Protein AF-A0A7V1BTH8-F1 (afdb_monomer_lite)

Sequence (316 aa):
MNIGFGKTRIILYAVAGIAMGILIIVTHELLEAMGVAYHNFLISFFIPVLVVAMILLARRENALFSWGSSLDDARNRVNQLMLMVTAKKRWSLSLEEDTLPTCWRQLGCDKEDCPVFGMEHARCWLIAGTFCRGRVQGKFARKLEDCHLCDVYREATAEPVKEITENFYIMSHLLSEREEELENAYASSQARSEKLAGLVTLSEAAVSSIHLGELLQNLLESVASFAGADLGLVSLPDRAGEKLVVRTACGLEKDAAKALTTRMGEGVIGQAFATNRIVVAEDISSDARIADPYLQEQGVKTLICIPLRGLERPLG

Foldseek 3Di:
DDPPPPPVVVVVVVVVVVVVVVVLVVVVVVCVVVVDPCPVVSCVPVVVVVVVVVVVVVVVVVVVVVVVVLVVLLVVLLVVLVCVCVVVVALDDDQADQQAQQQCVVVVHDDPVAPSVPPGRGNSLLDAQGQPPNDTHHHNPRSVVVLVPGPRSCSCCVGPSSVSNVVSNSVSSVVNVVVVVVVVVVVVVVVVVVVVVVVVVVVVVVPVVVPPLVVVQVVQVVVCVVVVHQKTWDWFADPVSFKTATSYMDNDDGVVNRVDIGGAPQAQQNVCQNVVHKGKDQALVPDPSNDDCVCVVSVDGIDIHHFCDDPPGTGD

Radius of gyration: 48.79 Å; chains: 1; bounding box: 109×40×128 Å

Secondary structure (DSSP, 8-state):
----HHHHHHHHHHHHHHHHHHHHHHHHHHHHHTT---HHHHHHHHHHHHHHHHHHHHHHHHHHHHHHHHHHHHHHHHHHHHHHHHHHT-----SB-TTS--HHHHTT---TTSTTTT-SSB-GGGSTT-EETTEE--SHHHHHHHHTT-HHHHHHTSSHHHHHHHHHHHHHHHHHHHHHHHHHHHHHHHHHHHHHHHHHHHHHHHH-TT-HHHHHHHHHHHHHHHHT-S-EEEEEE-TTSSEEEEEEEESS-HHHHHH-EEETTSHHHHHHHHHTS-EEES-TTT-TT---HHHHHTT---EEE---B-SSSB--

pLDDT: mean 82.12, std 9.92, range [31.17, 95.62]

Structure (mmCIF, N/CA/C/O backbone):
data_AF-A0A7V1BTH8-F1
#
_entry.id   AF-A0A7V1BTH8-F1
#
loop_
_atom_site.group_PDB
_atom_site.id
_atom_site.type_symbol
_atom_site.label_atom_id
_atom_site.label_alt_id
_atom_site.label_comp_id
_atom_site.label_asym_id
_atom_site.label_entity_id
_atom_site.label_seq_id
_atom_site.pdbx_PDB_ins_code
_atom_site.Cartn_x
_atom_site.Cartn_y
_atom_site.Cartn_z
_atom_site.occupancy
_atom_site.B_iso_or_equiv
_atom_site.auth_seq_id
_atom_site.auth_comp_id
_atom_site.auth_asym_id
_atom_site.auth_atom_id
_atom_site.pdbx_PDB_model_num
ATOM 1 N N . MET A 1 1 ? 29.025 1.777 -7.466 1.00 36.12 1 MET A N 1
ATOM 2 C CA . MET A 1 1 ? 29.344 1.215 -8.799 1.00 36.12 1 MET A CA 1
ATOM 3 C C . MET A 1 1 ? 29.936 2.346 -9.632 1.00 36.12 1 MET A C 1
ATOM 5 O O . MET A 1 1 ? 29.266 3.352 -9.808 1.00 36.12 1 MET A O 1
ATOM 9 N N . ASN A 1 2 ? 31.227 2.278 -9.971 1.00 31.17 2 ASN A N 1
ATOM 10 C CA . ASN A 1 2 ? 32.009 3.428 -10.450 1.00 31.17 2 ASN A CA 1
ATOM 11 C C . ASN A 1 2 ? 31.599 3.871 -11.867 1.00 31.17 2 ASN A C 1
ATOM 13 O O . ASN A 1 2 ? 31.736 3.112 -12.823 1.00 31.17 2 ASN A O 1
ATOM 17 N N . ILE A 1 3 ? 31.174 5.130 -12.000 1.00 41.16 3 ILE A N 1
ATOM 18 C CA . ILE A 1 3 ? 30.788 5.817 -13.248 1.00 41.16 3 ILE A CA 1
ATOM 19 C C . ILE A 1 3 ? 32.065 6.254 -14.007 1.00 41.16 3 ILE A C 1
ATOM 21 O O . ILE A 1 3 ? 32.281 7.415 -14.333 1.00 41.16 3 ILE A O 1
ATOM 25 N N . GLY A 1 4 ? 32.991 5.312 -14.220 1.00 40.25 4 GLY A N 1
ATOM 26 C CA . GLY A 1 4 ? 34.361 5.562 -14.691 1.00 40.25 4 GLY A CA 1
ATOM 27 C C . GLY A 1 4 ? 34.663 5.063 -16.106 1.00 40.25 4 GLY A C 1
ATOM 28 O O . GLY A 1 4 ? 35.825 4.843 -16.433 1.00 40.25 4 GLY A O 1
ATOM 29 N N . PHE A 1 5 ? 33.653 4.841 -16.950 1.00 53.69 5 PHE A N 1
ATOM 30 C CA . PHE A 1 5 ? 33.836 4.154 -18.238 1.00 53.69 5 PHE A CA 1
ATOM 31 C C . PHE A 1 5 ? 34.492 5.000 -19.346 1.00 53.69 5 PHE A C 1
ATOM 33 O O . PHE A 1 5 ? 34.938 4.435 -20.341 1.00 53.69 5 PHE A O 1
ATOM 40 N N . GLY A 1 6 ? 34.599 6.326 -19.204 1.00 57.38 6 GLY A N 1
ATOM 41 C CA . GLY A 1 6 ? 35.173 7.194 -20.245 1.00 57.38 6 GLY A CA 1
ATOM 42 C C . GLY A 1 6 ? 36.690 7.039 -20.433 1.00 57.38 6 GLY A C 1
ATOM 43 O O . GLY A 1 6 ? 37.167 6.893 -21.556 1.00 57.38 6 GLY A O 1
ATOM 44 N N . LYS A 1 7 ? 37.465 7.010 -19.338 1.00 59.66 7 LYS A N 1
ATOM 45 C CA . LYS A 1 7 ? 38.942 7.021 -19.402 1.00 59.66 7 LYS A CA 1
ATOM 46 C C . LYS A 1 7 ? 39.526 5.732 -19.982 1.00 59.66 7 LYS A C 1
ATOM 48 O O . LYS A 1 7 ? 40.403 5.786 -20.838 1.00 59.66 7 LYS A O 1
ATOM 53 N N . THR A 1 8 ? 39.006 4.576 -19.578 1.00 66.38 8 THR A N 1
ATOM 54 C CA . THR A 1 8 ? 39.478 3.263 -20.052 1.00 66.38 8 THR A CA 1
ATOM 55 C C . THR A 1 8 ? 39.239 3.072 -21.555 1.00 66.38 8 THR A C 1
ATOM 57 O O . THR A 1 8 ? 40.001 2.384 -22.227 1.00 66.38 8 THR A O 1
ATOM 60 N N . ARG A 1 9 ? 38.203 3.719 -22.106 1.00 65.69 9 ARG A N 1
ATOM 61 C CA . ARG A 1 9 ? 37.829 3.630 -23.526 1.00 65.69 9 ARG A CA 1
ATOM 62 C C . ARG A 1 9 ? 38.690 4.508 -24.421 1.00 65.69 9 ARG A C 1
ATOM 64 O O . ARG A 1 9 ? 39.106 4.043 -25.475 1.00 65.69 9 ARG A O 1
ATOM 71 N N . ILE A 1 10 ? 39.011 5.723 -23.972 1.00 70.00 10 ILE A N 1
ATOM 72 C CA . ILE A 1 10 ? 39.972 6.598 -24.662 1.00 70.00 10 ILE A CA 1
ATOM 73 C C . ILE A 1 10 ? 41.313 5.869 -24.816 1.00 70.00 10 ILE A C 1
ATOM 75 O O . ILE A 1 10 ? 41.889 5.861 -25.899 1.00 70.00 10 ILE A O 1
ATOM 79 N N . ILE A 1 11 ? 41.760 5.181 -23.760 1.00 75.94 11 ILE A N 1
ATOM 80 C CA . ILE A 1 11 ? 42.990 4.381 -23.785 1.00 75.94 11 ILE A CA 1
ATOM 81 C C . ILE A 1 11 ? 42.867 3.210 -24.770 1.00 75.94 11 ILE A C 1
ATOM 83 O O . ILE A 1 11 ? 43.757 3.014 -25.591 1.00 75.94 11 ILE A O 1
ATOM 87 N N . LEU A 1 12 ? 41.762 2.457 -24.744 1.00 75.38 12 LEU A N 1
ATOM 88 C CA . LEU A 1 12 ? 41.561 1.318 -25.647 1.00 75.38 12 LEU A CA 1
ATOM 89 C C . LEU A 1 12 ? 41.549 1.733 -27.127 1.00 75.38 12 LEU A C 1
ATOM 91 O O . LEU A 1 12 ? 42.183 1.074 -27.948 1.00 75.38 12 LEU A O 1
ATOM 95 N N . TYR A 1 13 ? 40.856 2.822 -27.474 1.00 77.06 13 TYR A N 1
ATOM 96 C CA . TYR A 1 13 ? 40.823 3.322 -28.851 1.00 77.06 13 TYR A CA 1
ATOM 97 C C . TYR A 1 13 ? 42.168 3.890 -29.292 1.00 77.06 13 TYR A C 1
ATOM 99 O O . TYR A 1 13 ? 42.569 3.658 -30.430 1.00 77.06 13 TYR A O 1
ATOM 107 N N . ALA A 1 14 ? 42.889 4.573 -28.398 1.00 75.88 14 ALA A N 1
ATOM 108 C CA . ALA A 1 14 ? 44.245 5.026 -28.679 1.00 75.88 14 ALA A CA 1
ATOM 109 C C . ALA A 1 14 ? 45.172 3.836 -28.974 1.00 75.88 14 ALA A C 1
ATOM 111 O O . ALA A 1 14 ? 45.875 3.845 -29.980 1.00 75.88 14 ALA A O 1
ATOM 112 N N . VAL A 1 15 ? 45.115 2.772 -28.164 1.00 83.56 15 VAL A N 1
ATOM 113 C CA . VAL A 1 15 ? 45.910 1.550 -28.374 1.00 83.56 15 VAL A CA 1
ATOM 114 C C . VAL A 1 15 ? 45.531 0.844 -29.681 1.00 83.56 15 VAL A C 1
ATOM 116 O O . VAL A 1 15 ? 46.417 0.471 -30.445 1.00 83.56 15 VAL A O 1
ATOM 119 N N . ALA A 1 16 ? 44.236 0.696 -29.980 1.00 81.50 16 ALA A N 1
ATOM 120 C CA . ALA A 1 16 ? 43.771 0.074 -31.221 1.00 81.50 16 ALA A CA 1
ATOM 121 C C . ALA A 1 16 ? 44.161 0.889 -32.469 1.00 81.50 16 ALA A C 1
ATOM 123 O O . ALA A 1 16 ? 44.584 0.315 -33.471 1.00 81.50 16 ALA A O 1
ATOM 124 N N . GLY A 1 17 ? 44.066 2.221 -32.395 1.00 80.12 17 GLY A N 1
ATOM 125 C CA . GLY A 1 17 ? 44.498 3.125 -33.461 1.00 80.12 17 GLY A CA 1
ATOM 126 C C . GLY A 1 17 ? 46.006 3.055 -33.707 1.00 80.12 17 GLY A C 1
ATOM 127 O O . GLY A 1 17 ? 46.427 2.953 -34.857 1.00 80.12 17 GLY A O 1
ATOM 128 N N . ILE A 1 18 ? 46.813 3.023 -32.639 1.00 85.31 18 ILE A N 1
ATOM 129 C CA . ILE A 1 18 ? 48.270 2.844 -32.731 1.00 85.31 18 ILE A CA 1
ATOM 130 C C . ILE A 1 18 ? 48.608 1.488 -33.365 1.00 85.31 18 ILE A C 1
ATOM 132 O O . ILE A 1 18 ? 49.404 1.437 -34.298 1.00 85.31 18 ILE A O 1
ATOM 136 N N . ALA A 1 19 ? 47.978 0.397 -32.918 1.00 85.62 19 ALA A N 1
ATOM 137 C CA . ALA A 1 19 ? 48.213 -0.939 -33.467 1.00 85.62 19 ALA A CA 1
ATOM 138 C C . ALA A 1 19 ? 47.845 -1.037 -34.960 1.00 85.62 19 ALA A C 1
ATOM 140 O O . ALA A 1 19 ? 48.602 -1.609 -35.743 1.00 85.62 19 ALA A O 1
ATOM 141 N N . MET A 1 20 ? 46.721 -0.438 -35.369 1.00 83.12 20 MET A N 1
ATOM 142 C CA . MET A 1 20 ? 46.310 -0.373 -36.776 1.00 83.12 20 MET A CA 1
ATOM 143 C C . MET A 1 20 ? 47.282 0.469 -37.615 1.00 83.12 20 MET A C 1
ATOM 145 O O . MET A 1 20 ? 47.632 0.077 -38.724 1.00 83.12 20 MET A O 1
ATOM 149 N N . GLY A 1 21 ? 47.760 1.598 -37.082 1.00 81.88 21 GLY A N 1
ATOM 150 C CA . GLY A 1 21 ? 48.773 2.426 -37.739 1.00 81.88 21 GLY A CA 1
ATOM 151 C C . GLY A 1 21 ? 50.088 1.674 -37.959 1.00 81.88 21 GLY A C 1
ATOM 152 O O . GLY A 1 21 ? 50.622 1.692 -39.066 1.00 81.88 21 GLY A O 1
ATOM 153 N N . ILE A 1 22 ? 50.565 0.946 -36.943 1.00 88.25 22 ILE A N 1
ATOM 154 C CA . ILE A 1 22 ? 51.755 0.085 -37.053 1.00 88.25 22 ILE A CA 1
ATOM 155 C C . ILE A 1 22 ? 51.536 -0.997 -38.116 1.00 88.25 22 ILE A C 1
ATOM 157 O O . ILE A 1 22 ? 52.416 -1.216 -38.943 1.00 88.25 22 ILE A O 1
ATOM 161 N N . LEU A 1 23 ? 50.363 -1.640 -38.140 1.00 84.81 23 LEU A N 1
ATOM 162 C CA . LEU A 1 23 ? 50.036 -2.658 -39.140 1.00 84.81 23 LEU A CA 1
ATOM 163 C C . LEU A 1 23 ? 50.112 -2.096 -40.567 1.00 84.81 23 LEU A C 1
ATOM 165 O O . LEU A 1 23 ? 50.726 -2.719 -41.427 1.00 84.81 23 LEU A O 1
ATOM 169 N N . ILE A 1 24 ? 49.546 -0.908 -40.806 1.00 83.00 24 ILE A N 1
ATOM 170 C CA . ILE A 1 24 ? 49.596 -0.239 -42.115 1.00 83.00 24 ILE A CA 1
ATOM 171 C C . ILE A 1 24 ? 51.049 0.033 -42.527 1.00 83.00 24 ILE A C 1
ATOM 173 O O . ILE A 1 24 ? 51.436 -0.321 -43.640 1.00 83.00 24 ILE A O 1
ATOM 177 N N . ILE A 1 25 ? 51.865 0.594 -41.627 1.00 83.19 25 ILE A N 1
ATOM 178 C CA . ILE A 1 25 ? 53.278 0.910 -41.899 1.00 83.19 25 ILE A CA 1
ATOM 179 C C . ILE A 1 25 ? 54.076 -0.361 -42.218 1.00 83.19 25 ILE A C 1
ATOM 181 O O . ILE A 1 25 ? 54.761 -0.414 -43.236 1.00 83.19 25 ILE A O 1
ATOM 185 N N . VAL A 1 26 ? 53.935 -1.416 -41.410 1.00 86.06 26 VAL A N 1
ATOM 186 C CA . VAL A 1 26 ? 54.636 -2.689 -41.639 1.00 86.06 26 VAL A CA 1
ATOM 187 C C . VAL A 1 26 ? 54.210 -3.316 -42.967 1.00 86.06 26 VAL A C 1
ATOM 189 O O . VAL A 1 26 ? 55.058 -3.779 -43.723 1.00 86.06 26 VAL A O 1
ATOM 192 N N . THR A 1 27 ? 52.912 -3.306 -43.300 1.00 81.50 27 THR A N 1
ATOM 193 C CA . THR A 1 27 ? 52.448 -3.834 -44.596 1.00 81.50 27 THR A CA 1
ATOM 194 C C . THR A 1 27 ? 52.984 -3.036 -45.784 1.00 81.50 27 THR A C 1
ATOM 196 O O . THR A 1 27 ? 53.283 -3.633 -46.816 1.00 81.50 27 THR A O 1
ATOM 199 N N . HIS A 1 28 ? 53.147 -1.719 -45.636 1.00 81.06 28 HIS A N 1
ATOM 200 C CA . HIS A 1 28 ? 53.726 -0.849 -46.656 1.00 81.06 28 HIS A CA 1
ATOM 201 C C . HIS A 1 28 ? 55.192 -1.201 -46.929 1.00 81.06 28 HIS A C 1
ATOM 203 O O . HIS A 1 28 ? 55.533 -1.504 -48.070 1.00 81.06 28 HIS A O 1
ATOM 209 N N . GLU A 1 29 ? 56.039 -1.233 -45.894 1.00 80.94 29 GLU A N 1
ATOM 210 C CA . GLU A 1 29 ? 57.466 -1.573 -46.036 1.00 80.94 29 GLU A CA 1
ATOM 211 C C . GLU A 1 29 ? 57.672 -2.966 -46.654 1.00 80.94 29 GLU A C 1
ATOM 213 O O . GLU A 1 29 ? 58.536 -3.163 -47.508 1.00 80.94 29 GLU A O 1
ATOM 218 N N . LEU A 1 30 ? 56.843 -3.939 -46.266 1.00 82.69 30 LEU A N 1
ATOM 219 C CA . LEU A 1 30 ? 56.949 -5.323 -46.733 1.00 82.69 30 LEU A CA 1
ATOM 220 C C . LEU A 1 30 ? 56.540 -5.469 -48.211 1.00 82.69 30 LEU A C 1
ATOM 222 O O . LEU A 1 30 ? 57.176 -6.209 -48.960 1.00 82.69 30 LEU A O 1
ATOM 226 N N . LEU A 1 31 ? 55.506 -4.743 -48.652 1.00 78.62 31 LEU A N 1
ATOM 227 C CA . LEU A 1 31 ? 55.073 -4.713 -50.056 1.00 78.62 31 LEU A CA 1
ATOM 228 C C . LEU A 1 31 ? 56.058 -3.948 -50.953 1.00 78.62 31 LEU A C 1
ATOM 230 O O . LEU A 1 31 ? 56.264 -4.344 -52.103 1.00 78.62 31 LEU A O 1
ATOM 234 N N . GLU A 1 32 ? 56.694 -2.900 -50.425 1.00 79.31 32 GLU A N 1
ATOM 235 C CA . GLU A 1 32 ? 57.749 -2.150 -51.110 1.00 79.31 32 GLU A CA 1
ATOM 236 C C . GLU A 1 32 ? 59.006 -3.000 -51.321 1.00 79.31 32 GLU A C 1
ATOM 238 O O . GLU A 1 32 ? 59.524 -3.058 -52.436 1.00 79.31 32 GLU A O 1
ATOM 243 N N . ALA A 1 33 ? 59.422 -3.768 -50.308 1.00 81.56 33 ALA A N 1
ATOM 244 C CA . ALA A 1 33 ? 60.535 -4.714 -50.417 1.00 81.56 33 ALA A CA 1
ATOM 245 C C . ALA A 1 33 ? 60.307 -5.815 -51.476 1.00 81.56 33 ALA A C 1
ATOM 247 O O . ALA A 1 33 ? 61.268 -6.360 -52.017 1.00 81.56 33 ALA A O 1
ATOM 248 N N . MET A 1 34 ? 59.047 -6.134 -51.798 1.00 80.31 34 MET A N 1
ATOM 249 C CA . MET A 1 34 ? 58.675 -7.112 -52.830 1.00 80.31 34 MET A CA 1
ATOM 250 C C . MET A 1 34 ? 58.487 -6.503 -54.234 1.00 80.31 34 MET A C 1
ATOM 252 O O . MET A 1 34 ? 58.215 -7.245 -55.178 1.00 80.31 34 MET A O 1
ATOM 256 N N . GLY A 1 35 ? 58.621 -5.180 -54.403 1.00 74.94 35 GLY A N 1
ATOM 257 C CA . GLY A 1 35 ? 58.552 -4.506 -55.709 1.00 74.94 35 GLY A CA 1
ATOM 258 C C . GLY A 1 35 ? 57.158 -4.468 -56.356 1.00 74.94 35 GLY A C 1
ATOM 259 O O . GLY A 1 35 ? 57.043 -4.324 -57.574 1.00 74.94 35 GLY A O 1
ATOM 260 N N . VAL A 1 36 ? 56.089 -4.620 -55.569 1.00 73.88 36 VAL A N 1
ATOM 261 C CA . VAL A 1 36 ? 54.700 -4.649 -56.060 1.00 73.88 36 VAL A CA 1
ATOM 262 C C . VAL A 1 36 ? 54.149 -3.223 -56.176 1.00 73.88 36 VAL A C 1
ATOM 264 O O . VAL A 1 36 ? 54.372 -2.396 -55.302 1.00 73.88 36 VAL A O 1
ATOM 267 N N . ALA A 1 37 ? 53.365 -2.904 -57.208 1.00 72.44 37 ALA A N 1
ATOM 268 C CA . ALA A 1 37 ? 52.621 -1.640 -57.252 1.00 72.44 37 ALA A CA 1
ATOM 269 C C . ALA A 1 37 ? 51.412 -1.702 -56.292 1.00 72.44 37 ALA A C 1
ATOM 271 O O . ALA A 1 37 ? 50.336 -2.164 -56.667 1.00 72.44 37 ALA A O 1
ATOM 272 N N . TYR A 1 38 ? 51.592 -1.279 -55.036 1.00 70.88 38 TYR A N 1
ATOM 273 C CA . TYR A 1 38 ? 50.639 -1.557 -53.949 1.00 70.88 38 TYR A CA 1
ATOM 274 C C . TYR A 1 38 ? 49.794 -0.359 -53.480 1.00 70.88 38 TYR A C 1
ATOM 276 O O . TYR A 1 38 ? 48.788 -0.571 -52.801 1.00 70.88 38 TYR A O 1
ATOM 284 N N . HIS A 1 39 ? 50.155 0.889 -53.811 1.00 70.06 39 HIS A N 1
ATOM 285 C CA . HIS A 1 39 ? 49.502 2.081 -53.238 1.00 70.06 39 HIS A CA 1
ATOM 286 C C . HIS A 1 39 ? 47.979 2.106 -53.449 1.00 70.06 39 HIS A C 1
ATOM 288 O O . HIS A 1 39 ? 47.234 2.333 -52.496 1.00 70.06 39 HIS A O 1
ATOM 294 N N . ASN A 1 40 ? 47.498 1.790 -54.656 1.00 71.06 40 ASN A N 1
ATOM 295 C CA . ASN A 1 40 ? 46.057 1.745 -54.931 1.00 71.06 40 ASN A CA 1
ATOM 296 C C . ASN A 1 40 ? 45.351 0.605 -54.177 1.00 71.06 40 ASN A C 1
ATOM 298 O O . ASN A 1 40 ? 44.202 0.762 -53.768 1.00 71.06 40 ASN A O 1
ATOM 302 N N . PHE A 1 41 ? 46.036 -0.520 -53.951 1.00 74.31 41 PHE A N 1
ATOM 303 C CA . PHE A 1 41 ? 45.486 -1.671 -53.235 1.00 74.31 41 PHE A CA 1
ATOM 304 C C . PHE A 1 41 ? 45.384 -1.411 -51.725 1.00 74.31 41 PHE A C 1
ATOM 306 O O . PHE A 1 41 ? 44.332 -1.654 -51.137 1.00 74.31 41 PHE A O 1
ATOM 313 N N . LEU A 1 42 ? 46.426 -0.835 -51.106 1.00 73.25 42 LEU A N 1
ATOM 314 C CA . LEU A 1 42 ? 46.401 -0.439 -49.691 1.00 73.25 42 LEU A CA 1
ATOM 315 C C . LEU A 1 42 ? 45.290 0.581 -49.414 1.00 73.25 42 LEU A C 1
ATOM 317 O O . LEU A 1 42 ? 44.516 0.408 -48.475 1.00 73.25 42 LEU A O 1
ATOM 321 N N . ILE A 1 43 ? 45.165 1.612 -50.254 1.00 75.44 43 ILE A N 1
ATOM 322 C CA . ILE A 1 43 ? 44.123 2.640 -50.117 1.00 75.44 43 ILE A CA 1
ATOM 323 C C . ILE A 1 43 ? 42.729 2.016 -50.264 1.00 75.44 43 ILE A C 1
ATOM 325 O O . ILE A 1 43 ? 41.846 2.270 -49.442 1.00 75.44 43 ILE A O 1
ATOM 329 N N . SER A 1 44 ? 42.535 1.162 -51.272 1.00 77.94 44 SER A N 1
ATOM 330 C CA . SER A 1 44 ? 41.239 0.535 -51.543 1.00 77.94 44 SER A CA 1
ATOM 331 C C . SER A 1 44 ? 40.825 -0.485 -50.475 1.00 77.94 44 SER A C 1
ATOM 333 O O . SER A 1 44 ? 39.629 -0.668 -50.268 1.00 77.94 44 SER A O 1
ATOM 335 N N . PHE A 1 45 ? 41.772 -1.103 -49.760 1.00 81.94 45 PHE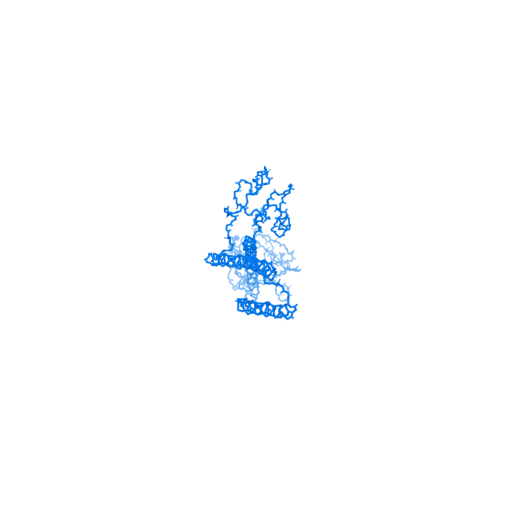 A N 1
ATOM 336 C CA . PHE A 1 45 ? 41.483 -2.057 -48.685 1.00 81.94 45 PHE A CA 1
ATOM 337 C C . PHE A 1 45 ? 41.324 -1.392 -47.308 1.00 81.94 45 PHE A C 1
ATOM 339 O O . PHE A 1 45 ? 40.344 -1.641 -46.607 1.00 81.94 45 PHE A O 1
ATOM 346 N N . PHE A 1 46 ? 42.255 -0.519 -46.908 1.00 81.31 46 PHE A N 1
ATOM 347 C CA . PHE A 1 46 ? 42.279 0.027 -45.547 1.00 81.31 46 PHE A CA 1
ATOM 348 C C . PHE A 1 46 ? 41.261 1.149 -45.317 1.00 81.31 46 PHE A C 1
ATOM 350 O O . PHE A 1 46 ? 40.725 1.244 -44.211 1.00 81.31 46 PHE A O 1
ATOM 357 N N . ILE A 1 47 ? 40.934 1.964 -46.331 1.00 81.88 47 ILE A N 1
ATOM 358 C CA . ILE A 1 47 ? 39.928 3.029 -46.170 1.00 81.88 47 ILE A CA 1
ATOM 359 C C . ILE A 1 47 ? 38.548 2.441 -45.828 1.00 81.88 47 ILE A C 1
ATOM 361 O O . ILE A 1 47 ? 37.984 2.852 -44.811 1.00 81.88 47 ILE A O 1
ATOM 365 N N . PRO A 1 48 ? 37.997 1.458 -46.570 1.00 85.38 48 PRO A N 1
ATOM 366 C CA . PRO A 1 48 ? 36.714 0.856 -46.210 1.00 85.38 48 PRO A CA 1
ATOM 367 C C . PRO A 1 48 ? 36.724 0.189 -44.833 1.00 85.38 48 PRO A C 1
ATOM 369 O O . PRO A 1 48 ? 35.756 0.329 -44.089 1.00 85.38 48 PRO A O 1
ATOM 372 N N . VAL A 1 49 ? 37.818 -0.484 -44.456 1.00 85.69 49 VAL A N 1
ATOM 373 C CA . VAL A 1 49 ? 37.949 -1.126 -43.136 1.00 85.69 49 VAL A CA 1
ATOM 374 C C . VAL A 1 49 ? 37.912 -0.090 -42.011 1.00 85.69 49 VAL A C 1
ATOM 376 O O . VAL A 1 49 ? 37.182 -0.276 -41.038 1.00 85.69 49 VAL A O 1
ATOM 379 N N . LEU A 1 50 ? 38.636 1.026 -42.152 1.00 84.44 50 LEU A N 1
ATOM 380 C CA . LEU A 1 50 ? 38.619 2.120 -41.178 1.00 84.44 50 LEU A CA 1
ATOM 381 C C . LEU A 1 50 ? 37.247 2.799 -41.103 1.00 84.44 50 LEU A C 1
ATOM 383 O O . LEU A 1 50 ? 36.766 3.076 -40.005 1.00 84.44 50 LEU A O 1
ATOM 387 N N . VAL A 1 51 ? 36.582 3.016 -42.241 1.00 84.56 51 VAL A N 1
ATOM 388 C CA . VAL A 1 51 ? 35.228 3.593 -42.283 1.00 84.56 51 VAL A CA 1
ATOM 389 C C . VAL A 1 51 ? 34.220 2.673 -41.588 1.00 84.56 51 VAL A C 1
ATOM 391 O O . VAL A 1 51 ? 33.460 3.133 -40.737 1.00 84.56 51 VAL A O 1
ATOM 394 N N . VAL A 1 52 ? 34.235 1.369 -41.880 1.00 87.19 52 VAL A N 1
ATOM 395 C CA . VAL A 1 52 ? 33.357 0.385 -41.224 1.00 87.19 52 VAL A CA 1
ATOM 396 C C . VAL A 1 52 ? 33.646 0.308 -39.723 1.00 87.19 52 VAL A C 1
ATOM 398 O O . VAL A 1 52 ? 32.708 0.320 -38.925 1.00 87.19 52 VAL A O 1
ATOM 401 N N . ALA A 1 53 ? 34.920 0.294 -39.319 1.00 84.62 53 ALA A N 1
ATOM 402 C CA . ALA A 1 53 ? 35.308 0.309 -37.911 1.00 84.62 53 ALA A CA 1
ATOM 403 C C . ALA A 1 53 ? 34.783 1.564 -37.191 1.00 84.62 53 ALA A C 1
ATOM 405 O O . ALA A 1 53 ? 34.174 1.445 -36.128 1.00 84.62 53 ALA A O 1
ATOM 406 N N . MET A 1 54 ? 34.927 2.749 -37.792 1.00 83.56 54 MET A N 1
ATOM 407 C CA . MET A 1 54 ? 34.402 4.005 -37.242 1.00 83.56 54 MET A CA 1
ATOM 408 C C . MET A 1 54 ? 32.874 4.003 -37.131 1.00 83.56 54 MET A C 1
ATOM 410 O O . MET A 1 54 ? 32.337 4.433 -36.113 1.00 83.56 54 MET A O 1
ATOM 414 N N . ILE A 1 55 ? 32.159 3.467 -38.127 1.00 82.69 55 ILE A N 1
ATOM 415 C CA . ILE A 1 55 ? 30.692 3.344 -38.083 1.00 82.69 55 ILE A CA 1
ATOM 416 C C . ILE A 1 55 ? 30.253 2.406 -36.949 1.00 82.69 55 ILE A C 1
ATOM 418 O O . ILE A 1 55 ? 29.299 2.714 -36.231 1.00 82.69 55 ILE A O 1
ATOM 422 N N . LEU A 1 56 ? 30.935 1.273 -36.758 1.00 84.19 56 LEU A N 1
ATOM 423 C CA . LEU A 1 56 ? 30.629 0.332 -35.675 1.00 84.19 56 LEU A CA 1
ATOM 424 C C . LEU A 1 56 ? 30.906 0.944 -34.296 1.00 84.19 56 LEU A C 1
ATOM 426 O O . LEU A 1 56 ? 30.100 0.770 -33.379 1.00 84.19 56 LEU A O 1
ATOM 430 N N . LEU A 1 57 ? 32.001 1.697 -34.157 1.00 82.19 57 LEU A N 1
ATOM 431 C CA . LEU A 1 57 ? 32.319 2.437 -32.935 1.00 82.19 57 LEU A CA 1
ATOM 432 C C . LEU A 1 57 ? 31.265 3.509 -32.632 1.00 82.19 57 LEU A C 1
ATOM 434 O O . LEU A 1 57 ? 30.740 3.535 -31.519 1.00 82.19 57 LEU A O 1
ATOM 438 N N . ALA A 1 58 ? 30.879 4.309 -33.628 1.00 77.19 58 ALA A N 1
ATOM 439 C CA . ALA A 1 58 ? 29.851 5.338 -33.483 1.00 77.19 58 ALA A CA 1
ATOM 440 C C . ALA A 1 58 ? 28.480 4.742 -33.117 1.00 77.19 58 ALA A C 1
ATOM 442 O O . ALA A 1 58 ? 27.802 5.237 -32.216 1.00 77.19 58 ALA A O 1
ATOM 443 N N . ARG A 1 59 ? 28.078 3.627 -33.749 1.00 77.56 59 ARG A N 1
ATOM 444 C CA . ARG A 1 59 ? 26.837 2.913 -33.394 1.00 77.56 59 ARG A CA 1
ATOM 445 C C . ARG A 1 59 ? 26.858 2.406 -31.955 1.00 77.56 59 ARG A C 1
ATOM 447 O O . ARG A 1 59 ? 25.868 2.554 -31.241 1.00 77.56 59 ARG A O 1
ATOM 454 N N . ARG A 1 60 ? 27.980 1.831 -31.519 1.00 78.38 60 ARG A N 1
ATOM 455 C CA . ARG A 1 60 ? 28.150 1.345 -30.145 1.00 78.38 60 ARG A CA 1
ATOM 456 C C . ARG A 1 60 ? 28.116 2.488 -29.129 1.00 78.38 60 ARG A C 1
ATOM 458 O O . ARG A 1 60 ? 27.550 2.325 -28.052 1.00 78.38 60 ARG A O 1
ATOM 465 N N . GLU A 1 61 ? 28.709 3.631 -29.456 1.00 77.31 61 GLU A N 1
ATOM 466 C CA . GLU A 1 61 ? 28.685 4.824 -28.606 1.00 77.31 61 GLU A CA 1
ATOM 467 C C . GLU A 1 61 ? 27.294 5.417 -28.462 1.00 77.31 61 GLU A C 1
ATOM 469 O O . GLU A 1 61 ? 26.871 5.652 -27.332 1.00 77.31 61 GLU A O 1
ATOM 474 N N . ASN A 1 62 ? 26.558 5.555 -29.562 1.00 74.12 62 ASN A N 1
ATOM 475 C CA . ASN A 1 62 ? 25.177 6.029 -29.526 1.00 74.12 62 ASN A CA 1
ATOM 476 C C . ASN A 1 62 ? 24.278 5.108 -28.692 1.00 74.12 62 ASN A C 1
ATOM 478 O O . ASN A 1 62 ? 23.511 5.596 -27.863 1.00 74.12 62 ASN A O 1
ATOM 482 N N . ALA A 1 63 ? 24.408 3.785 -28.847 1.00 74.25 63 ALA A N 1
ATOM 483 C CA . ALA A 1 63 ? 23.656 2.825 -28.039 1.00 74.25 63 ALA A CA 1
ATOM 484 C C . ALA A 1 63 ? 23.949 2.995 -26.536 1.00 74.25 63 ALA A C 1
ATOM 486 O O . ALA A 1 63 ? 23.029 3.079 -25.725 1.00 74.25 63 ALA A O 1
ATOM 487 N N . LEU A 1 64 ? 25.223 3.130 -26.158 1.00 71.25 64 LEU A N 1
ATOM 488 C CA . LEU A 1 64 ? 25.621 3.335 -24.761 1.00 71.25 64 LEU A CA 1
ATOM 489 C C . LEU A 1 64 ? 25.166 4.688 -24.202 1.00 71.25 64 LEU A C 1
ATOM 491 O O . LEU A 1 64 ? 24.760 4.753 -23.045 1.00 71.25 64 LEU A O 1
ATOM 495 N N . PHE A 1 65 ? 25.220 5.753 -25.003 1.00 75.94 65 PHE A N 1
ATOM 496 C CA . PHE A 1 65 ? 24.747 7.076 -24.599 1.00 75.94 65 PHE A CA 1
ATOM 497 C C . PHE A 1 65 ? 23.237 7.070 -24.346 1.00 75.94 65 PHE A C 1
ATOM 499 O O . PHE A 1 65 ? 22.802 7.519 -23.290 1.00 75.94 65 PHE A O 1
ATOM 506 N N . SER A 1 66 ? 22.460 6.472 -25.258 1.00 72.44 66 SER A N 1
ATOM 507 C CA . SER A 1 66 ? 21.003 6.341 -25.105 1.00 72.44 66 SER A CA 1
ATOM 508 C C . SER A 1 66 ? 20.601 5.531 -23.867 1.00 72.44 66 SER A C 1
ATOM 510 O O . SER A 1 66 ? 19.622 5.844 -23.193 1.00 72.44 66 SER A O 1
ATOM 512 N N . TRP A 1 67 ? 21.390 4.511 -23.518 1.00 72.31 67 TRP A N 1
ATOM 513 C CA . TRP A 1 67 ? 21.156 3.718 -22.315 1.00 72.31 67 TRP A CA 1
ATOM 514 C C . TRP A 1 67 ? 21.519 4.494 -21.041 1.00 72.31 67 TRP A C 1
ATOM 516 O O . TRP A 1 67 ? 20.798 4.436 -20.047 1.00 72.31 67 TRP A O 1
ATOM 526 N N . GLY A 1 68 ? 22.606 5.273 -21.086 1.00 74.88 68 GLY A N 1
ATOM 527 C CA . GLY A 1 68 ? 23.013 6.159 -19.996 1.00 74.88 68 GLY A CA 1
ATOM 528 C C . GLY A 1 68 ? 21.978 7.241 -19.689 1.00 74.88 68 GLY A C 1
ATOM 529 O O . GLY A 1 68 ? 21.640 7.430 -18.522 1.00 74.88 68 GLY A O 1
ATOM 530 N N . SER A 1 69 ? 21.424 7.898 -20.714 1.00 78.62 69 SER A N 1
ATOM 531 C CA . SER A 1 69 ? 20.373 8.905 -20.521 1.00 78.62 69 SER A CA 1
ATOM 532 C C . SER A 1 69 ? 19.102 8.297 -19.927 1.00 78.62 69 SER A C 1
ATOM 534 O O . SER A 1 69 ? 18.561 8.840 -18.971 1.00 78.62 69 SER A O 1
ATOM 536 N N . SER A 1 70 ? 18.684 7.116 -20.400 1.00 78.12 70 SER A N 1
ATOM 537 C CA . SER A 1 70 ? 17.505 6.423 -19.863 1.00 78.12 70 SER A CA 1
ATOM 538 C C . SER A 1 70 ? 17.640 6.080 -18.371 1.00 78.12 70 SER A C 1
ATOM 540 O O . SER A 1 70 ? 16.671 6.197 -17.621 1.00 78.12 70 SER A O 1
ATOM 542 N N . LEU A 1 71 ? 18.839 5.700 -17.913 1.00 79.50 71 LEU A N 1
ATOM 543 C CA . LEU A 1 71 ? 19.105 5.456 -16.491 1.00 79.50 71 LEU A CA 1
ATOM 544 C C . LEU A 1 71 ? 19.038 6.736 -15.651 1.00 79.50 71 LEU A C 1
ATOM 546 O O . LEU A 1 71 ? 18.531 6.701 -14.527 1.00 79.50 71 LEU A O 1
ATOM 550 N N . ASP A 1 72 ? 19.539 7.855 -16.174 1.00 82.38 72 ASP A N 1
ATOM 551 C CA . ASP A 1 72 ? 19.441 9.143 -15.489 1.00 82.38 72 ASP A CA 1
ATOM 552 C C . ASP A 1 72 ? 17.992 9.630 -15.402 1.00 82.38 72 ASP A C 1
ATOM 554 O O . ASP A 1 72 ? 17.568 10.091 -14.340 1.00 82.38 72 ASP A O 1
ATOM 558 N N . ASP A 1 73 ? 17.208 9.442 -16.461 1.00 84.88 73 ASP A N 1
ATOM 559 C CA . ASP A 1 73 ? 15.781 9.763 -16.473 1.00 84.88 73 ASP A CA 1
ATOM 560 C C . ASP A 1 73 ? 15.008 8.906 -15.462 1.00 84.88 73 ASP A C 1
ATOM 562 O O . ASP A 1 73 ? 14.237 9.438 -14.659 1.00 84.88 73 ASP A O 1
ATOM 566 N N . ALA A 1 74 ? 15.276 7.595 -15.416 1.00 82.69 74 ALA A N 1
ATOM 567 C CA . ALA A 1 74 ? 14.689 6.695 -14.424 1.00 82.69 74 ALA A CA 1
ATOM 568 C C . ALA A 1 74 ? 15.043 7.122 -12.992 1.00 82.69 74 ALA A C 1
ATOM 570 O O . ALA A 1 74 ? 14.167 7.221 -12.130 1.00 82.69 74 ALA A O 1
ATOM 571 N N . ARG A 1 75 ? 16.321 7.428 -12.736 1.00 86.69 75 ARG A N 1
ATOM 572 C CA . ARG A 1 75 ? 16.792 7.904 -11.430 1.00 86.69 75 ARG A CA 1
ATOM 573 C C . ARG A 1 75 ? 16.090 9.196 -11.021 1.00 86.69 75 ARG A C 1
ATOM 575 O O . ARG A 1 75 ? 15.631 9.311 -9.884 1.00 86.69 75 ARG A O 1
ATOM 582 N N . ASN A 1 76 ? 16.001 10.161 -11.931 1.00 88.69 76 ASN A N 1
ATOM 583 C CA . ASN A 1 76 ? 15.340 11.437 -11.676 1.00 88.69 76 ASN A CA 1
ATOM 584 C C . ASN A 1 76 ? 13.851 11.239 -11.386 1.00 88.69 76 ASN A C 1
ATOM 586 O O . ASN A 1 76 ? 13.333 11.828 -10.436 1.00 88.69 76 ASN A O 1
ATOM 590 N N . ARG A 1 77 ? 13.182 10.360 -12.139 1.00 87.62 77 ARG A N 1
ATOM 591 C CA . ARG A 1 77 ? 11.770 10.037 -11.933 1.00 87.62 77 ARG A CA 1
ATOM 592 C C . ARG A 1 77 ? 11.517 9.410 -10.563 1.00 87.62 77 ARG A C 1
ATOM 594 O O . ARG A 1 77 ? 10.644 9.882 -9.839 1.00 87.62 77 ARG A O 1
ATOM 601 N N . VAL A 1 78 ? 12.313 8.419 -10.161 1.00 87.62 78 VAL A N 1
ATOM 602 C CA . VAL A 1 78 ? 12.207 7.802 -8.826 1.00 87.62 78 VAL A CA 1
ATOM 603 C C . VAL A 1 78 ? 12.462 8.822 -7.720 1.00 87.62 78 VAL A C 1
ATOM 605 O O . VAL A 1 78 ? 11.704 8.874 -6.755 1.00 87.62 78 VAL A O 1
ATOM 608 N N . ASN A 1 79 ? 13.482 9.672 -7.864 1.00 89.56 79 ASN A N 1
ATOM 609 C CA . ASN A 1 79 ? 13.761 10.725 -6.887 1.00 89.56 79 ASN A CA 1
ATOM 610 C C . ASN A 1 79 ? 12.580 11.693 -6.735 1.00 89.56 79 ASN A C 1
ATOM 612 O O . ASN A 1 79 ? 12.234 12.061 -5.615 1.00 89.56 79 ASN A O 1
ATOM 616 N N . GLN A 1 80 ? 11.928 12.079 -7.835 1.00 88.56 80 GLN A N 1
ATOM 617 C CA . GLN A 1 80 ? 10.728 12.917 -7.780 1.00 88.56 80 GLN A CA 1
ATOM 618 C C . GLN A 1 80 ? 9.583 12.226 -7.036 1.00 88.56 80 GLN A C 1
ATOM 620 O O . GLN A 1 80 ? 8.983 12.835 -6.152 1.00 88.56 80 GLN A O 1
ATOM 625 N N . LEU A 1 81 ? 9.301 10.959 -7.349 1.00 88.44 81 LEU A N 1
ATOM 626 C CA . LEU A 1 81 ? 8.242 10.198 -6.681 1.00 88.44 81 LEU A CA 1
ATOM 627 C C . LEU A 1 81 ? 8.531 10.023 -5.180 1.00 88.44 81 LEU A C 1
ATOM 629 O O . LEU A 1 81 ? 7.646 10.239 -4.351 1.00 88.44 81 LEU A O 1
ATOM 633 N N . MET A 1 82 ? 9.784 9.739 -4.814 1.00 87.00 82 MET A N 1
ATOM 634 C CA . MET A 1 82 ? 10.238 9.688 -3.419 1.00 87.00 82 MET A CA 1
ATOM 635 C C . MET A 1 82 ? 10.006 11.013 -2.690 1.00 87.00 82 MET A C 1
ATOM 637 O O . MET A 1 82 ? 9.491 11.027 -1.569 1.00 87.00 82 MET A O 1
ATOM 641 N N . LEU A 1 83 ? 10.346 12.139 -3.320 1.00 87.00 83 LEU A N 1
ATOM 642 C CA . LEU A 1 83 ? 10.106 13.463 -2.748 1.00 87.00 83 LEU A CA 1
ATOM 643 C C . LEU A 1 83 ? 8.607 13.749 -2.592 1.00 87.00 83 LEU A C 1
ATOM 645 O O . LEU A 1 83 ? 8.200 14.317 -1.584 1.00 87.00 83 LEU A O 1
ATOM 649 N N . MET A 1 84 ? 7.769 13.318 -3.539 1.00 85.38 84 MET A N 1
ATOM 650 C CA . MET A 1 84 ? 6.316 13.500 -3.451 1.00 85.38 84 MET A CA 1
ATOM 651 C C . MET A 1 84 ? 5.707 12.748 -2.264 1.00 85.38 84 MET A C 1
ATOM 653 O O . MET A 1 84 ? 4.930 13.334 -1.506 1.00 85.38 84 MET A O 1
ATOM 657 N N . VAL A 1 85 ? 6.068 11.475 -2.085 1.00 85.25 85 VAL A N 1
ATOM 658 C CA . VAL A 1 85 ? 5.562 10.638 -0.986 1.00 85.25 85 VAL A CA 1
ATOM 659 C C . VAL A 1 85 ? 6.040 11.157 0.372 1.00 85.25 85 VAL A C 1
ATOM 661 O O . VAL A 1 85 ? 5.246 11.291 1.305 1.00 85.25 85 VAL A O 1
ATOM 664 N N . THR A 1 86 ? 7.324 11.513 0.476 1.00 82.62 86 THR A N 1
ATOM 665 C CA . THR A 1 86 ? 7.908 12.012 1.732 1.00 82.62 86 THR A CA 1
ATOM 666 C C . THR A 1 86 ? 7.371 13.389 2.120 1.00 82.62 86 THR A C 1
ATOM 668 O O . THR A 1 86 ? 7.035 13.599 3.284 1.00 82.62 86 THR A O 1
ATOM 671 N N . ALA A 1 87 ? 7.209 14.312 1.165 1.00 83.25 87 ALA A N 1
ATOM 672 C CA . ALA A 1 87 ? 6.678 15.649 1.434 1.00 83.25 87 ALA A CA 1
ATOM 673 C C . ALA A 1 87 ? 5.212 15.624 1.888 1.00 83.25 87 ALA A C 1
ATOM 675 O O . ALA A 1 87 ? 4.833 16.366 2.793 1.00 83.25 87 ALA A O 1
ATOM 676 N N . LYS A 1 88 ? 4.382 14.761 1.286 1.00 75.88 88 LYS A N 1
ATOM 677 C CA . LYS A 1 88 ? 2.965 14.621 1.660 1.00 75.88 88 LYS A CA 1
ATOM 678 C C . LYS A 1 88 ? 2.741 13.740 2.891 1.00 75.88 88 LYS A C 1
ATOM 680 O O . LYS A 1 88 ? 1.607 13.676 3.356 1.00 75.88 88 LYS A O 1
ATOM 685 N N . LYS A 1 89 ? 3.786 13.065 3.396 1.00 73.19 89 LYS A N 1
ATOM 686 C CA . LYS A 1 89 ? 3.705 12.026 4.441 1.00 73.19 89 LYS A CA 1
ATOM 687 C C . LYS A 1 89 ? 2.595 11.003 4.168 1.00 73.19 89 LYS A C 1
ATOM 689 O O . LYS A 1 89 ? 1.889 10.592 5.080 1.00 73.19 89 LYS A O 1
ATOM 694 N N . ARG A 1 90 ? 2.385 10.653 2.898 1.00 73.44 90 ARG A N 1
ATOM 695 C CA . ARG A 1 90 ? 1.299 9.762 2.485 1.00 73.44 90 ARG A CA 1
ATOM 696 C C . ARG A 1 90 ? 1.737 8.945 1.282 1.00 73.44 90 ARG A C 1
ATOM 698 O O . ARG A 1 90 ? 2.142 9.517 0.270 1.00 73.44 90 ARG A O 1
ATOM 705 N N . TRP A 1 91 ? 1.599 7.625 1.379 1.00 78.62 91 TRP A N 1
ATOM 706 C CA . TRP A 1 91 ? 1.940 6.674 0.312 1.00 78.62 91 TRP A CA 1
ATOM 707 C C . TRP A 1 91 ? 0.897 6.611 -0.814 1.00 78.62 91 TRP A C 1
ATOM 709 O O . TRP A 1 91 ? 1.101 5.929 -1.818 1.00 78.62 91 TRP A O 1
ATOM 719 N N . SER A 1 92 ? -0.217 7.341 -0.694 1.00 70.12 92 SER A N 1
ATOM 720 C CA . SER A 1 92 ? -1.248 7.396 -1.730 1.00 70.12 92 SER A CA 1
ATOM 721 C C . SER A 1 92 ? -0.799 8.289 -2.899 1.00 70.12 92 SER A C 1
ATOM 723 O O . SER A 1 92 ? -0.855 9.526 -2.824 1.00 70.12 92 SER A O 1
ATOM 725 N N . LEU A 1 93 ? -0.374 7.670 -3.992 1.00 82.06 93 LEU A N 1
ATOM 726 C CA . LEU A 1 93 ? -0.129 8.354 -5.258 1.00 82.06 93 LEU A CA 1
ATOM 727 C C . LEU A 1 93 ? -1.357 8.275 -6.173 1.00 82.06 93 LEU A C 1
ATOM 729 O O . LEU A 1 93 ? -2.283 7.508 -5.918 1.00 82.06 93 LEU A O 1
ATOM 733 N N . SER A 1 94 ? -1.367 9.097 -7.226 1.00 84.62 94 SER A N 1
ATOM 734 C CA . SER A 1 94 ? -2.446 9.089 -8.219 1.00 84.62 94 SER A CA 1
ATOM 735 C C . SER A 1 94 ? -2.554 7.722 -8.894 1.00 84.62 94 SER A C 1
ATOM 737 O O . SER A 1 94 ? -1.554 7.149 -9.329 1.00 84.62 94 SER A O 1
ATOM 739 N N . LEU A 1 95 ? -3.777 7.217 -9.025 1.00 86.38 95 LEU A N 1
ATOM 740 C CA . LEU A 1 95 ? -4.051 5.989 -9.771 1.00 86.38 95 LEU A CA 1
ATOM 741 C C . LEU A 1 95 ? -4.187 6.239 -11.277 1.00 86.38 95 LEU A C 1
ATOM 743 O O . LEU A 1 95 ? -4.237 5.278 -12.034 1.00 86.38 95 LEU A O 1
ATOM 747 N N . GLU A 1 96 ? -4.198 7.499 -11.708 1.00 89.75 96 GLU A N 1
ATOM 748 C CA . GLU A 1 96 ? -4.348 7.917 -13.103 1.00 89.75 96 GLU A CA 1
ATOM 749 C C . GLU A 1 96 ? -3.135 8.742 -13.546 1.00 89.75 96 GLU A C 1
ATOM 751 O O . GLU A 1 96 ? -2.604 9.543 -12.764 1.00 89.75 96 GLU A O 1
ATOM 756 N N . GLU A 1 97 ? -2.674 8.525 -14.778 1.00 89.56 97 GLU A N 1
ATOM 757 C CA . GLU A 1 97 ? -1.596 9.304 -15.398 1.00 89.56 97 GLU A CA 1
ATOM 758 C C . GLU A 1 97 ? -1.700 9.267 -16.926 1.00 89.56 97 GLU A C 1
ATOM 760 O O . GLU A 1 97 ? -1.625 8.189 -17.501 1.00 89.56 97 GLU A O 1
ATOM 765 N N . ASP A 1 98 ? -1.790 10.427 -17.584 1.00 89.12 98 ASP A N 1
ATOM 766 C CA . ASP A 1 98 ? -2.057 10.596 -19.031 1.00 89.12 98 ASP A CA 1
ATOM 767 C C . ASP A 1 98 ? -1.187 9.746 -19.976 1.00 89.12 98 ASP A C 1
ATOM 769 O O . ASP A 1 98 ? -1.561 9.462 -21.112 1.00 89.12 98 ASP A O 1
ATOM 773 N N . THR A 1 99 ? -0.003 9.332 -19.526 1.00 88.75 99 THR A N 1
ATOM 774 C CA . THR A 1 99 ? 0.911 8.485 -20.305 1.00 88.75 99 THR A CA 1
ATOM 775 C C . THR A 1 99 ? 0.506 7.009 -20.330 1.00 88.75 99 THR A C 1
ATOM 777 O O . THR A 1 99 ? 1.079 6.235 -21.099 1.00 88.75 99 THR A O 1
ATOM 780 N N . LEU A 1 100 ? -0.460 6.603 -19.504 1.00 94.06 100 LEU A N 1
ATOM 781 C CA . LEU A 1 100 ? -0.885 5.218 -19.364 1.00 94.06 100 LEU A CA 1
ATOM 782 C C . LEU A 1 100 ? -1.912 4.815 -20.425 1.00 94.06 100 LEU A C 1
ATOM 784 O O . LEU A 1 100 ? -2.817 5.585 -20.748 1.00 94.06 100 LEU A O 1
ATOM 788 N N . PRO A 1 101 ? -1.857 3.575 -20.927 1.00 94.69 101 PRO A N 1
ATOM 789 C CA . PRO A 1 101 ? -2.907 3.049 -21.783 1.00 94.69 101 PRO A CA 1
ATOM 790 C C . PRO A 1 101 ? -4.246 2.929 -21.038 1.00 94.69 101 PRO A C 1
ATOM 792 O O . PRO A 1 101 ? -4.315 2.529 -19.875 1.00 94.69 101 PRO A O 1
ATOM 795 N N . THR A 1 102 ? -5.345 3.228 -21.734 1.00 95.62 102 THR A N 1
ATOM 796 C CA . THR A 1 102 ? -6.700 3.089 -21.179 1.00 95.62 102 THR A CA 1
ATOM 797 C C . THR A 1 102 ? -7.216 1.666 -21.381 1.00 95.62 102 THR A C 1
ATOM 799 O O . THR A 1 102 ? -7.506 1.253 -22.507 1.00 95.62 102 THR A O 1
ATOM 802 N N . CYS A 1 103 ? -7.366 0.918 -20.282 1.00 93.88 103 CYS A N 1
ATOM 803 C CA . CYS A 1 103 ? -7.574 -0.530 -20.337 1.00 93.88 103 CYS A CA 1
ATOM 804 C C . CYS A 1 103 ? -8.830 -0.972 -21.106 1.00 93.88 103 CYS A C 1
ATOM 806 O O . CYS A 1 103 ? -8.743 -1.845 -21.966 1.00 93.88 103 CYS A O 1
ATOM 808 N N . TRP A 1 104 ? -9.992 -0.374 -20.832 1.00 93.31 104 TRP A N 1
ATOM 809 C CA . TRP A 1 104 ? -11.258 -0.794 -21.436 1.00 93.31 104 TRP A CA 1
ATOM 810 C C . TRP A 1 104 ? -11.329 -0.431 -22.924 1.00 93.31 104 TRP A C 1
ATOM 812 O O . TRP A 1 104 ? -11.861 -1.208 -23.711 1.00 93.31 104 TRP A O 1
ATOM 822 N N . ARG A 1 105 ? -10.719 0.691 -23.328 1.00 94.44 105 ARG A N 1
ATOM 823 C CA . ARG A 1 105 ? -10.616 1.118 -24.731 1.00 94.44 105 ARG A CA 1
ATOM 824 C C . ARG A 1 105 ? -9.700 0.193 -25.527 1.00 94.44 105 ARG A C 1
ATOM 826 O O . ARG A 1 105 ? -10.058 -0.226 -26.621 1.00 94.44 105 ARG A O 1
ATOM 833 N N . GLN A 1 106 ? -8.540 -0.145 -24.970 1.00 93.56 106 GLN A N 1
ATOM 834 C CA . GLN A 1 106 ? -7.556 -0.988 -25.647 1.00 93.56 106 GLN A CA 1
ATOM 835 C C . GLN A 1 106 ? -7.998 -2.449 -25.745 1.00 93.56 106 GLN A C 1
ATOM 837 O O . GLN A 1 106 ? -7.775 -3.094 -26.764 1.00 93.56 106 GLN A O 1
ATOM 842 N N . LEU A 1 107 ? -8.638 -2.970 -24.697 1.00 90.81 107 LEU A N 1
ATOM 843 C CA . LEU A 1 107 ? -9.122 -4.350 -24.670 1.00 90.81 107 LEU A CA 1
ATOM 844 C C . LEU A 1 107 ? -10.505 -4.518 -25.318 1.00 90.81 107 LEU A C 1
ATOM 846 O O . LEU A 1 107 ? -10.994 -5.643 -25.375 1.00 90.81 107 LEU A O 1
ATOM 850 N N . GLY A 1 108 ? -11.150 -3.432 -25.761 1.00 90.88 108 GLY A N 1
ATOM 851 C CA . GLY A 1 108 ? -12.522 -3.470 -26.275 1.00 90.88 108 GLY A CA 1
ATOM 852 C C . GLY A 1 108 ? -13.515 -4.029 -25.250 1.00 90.88 108 GLY A C 1
ATOM 853 O O . GLY A 1 108 ? -14.360 -4.852 -25.589 1.00 90.88 108 GLY A O 1
ATOM 854 N N . CYS A 1 109 ? -13.357 -3.649 -23.981 1.00 91.06 109 CYS A N 1
ATOM 855 C CA . CYS A 1 109 ? -14.164 -4.144 -22.868 1.00 91.06 109 CYS A CA 1
ATOM 856 C C . CYS A 1 109 ? -15.478 -3.360 -22.753 1.00 91.06 109 CYS A C 1
ATOM 858 O O . CYS A 1 109 ? -15.486 -2.154 -22.982 1.00 91.06 109 CYS A O 1
ATOM 860 N N . ASP A 1 110 ? -16.550 -4.034 -22.334 1.00 91.75 110 ASP A N 1
ATOM 861 C CA . ASP A 1 110 ? -17.914 -3.511 -22.155 1.00 91.75 110 ASP A CA 1
ATOM 862 C C . ASP A 1 110 ? -18.454 -3.714 -20.722 1.00 91.75 110 ASP A C 1
ATOM 864 O O . ASP A 1 110 ? -19.650 -3.610 -20.461 1.00 91.75 110 ASP A O 1
ATOM 868 N N . LYS A 1 111 ? -17.579 -4.065 -19.773 1.00 90.50 111 LYS A N 1
ATOM 869 C CA . LYS A 1 111 ? -17.975 -4.447 -18.412 1.00 90.50 111 LYS A CA 1
ATOM 870 C C . LYS A 1 111 ? -18.183 -3.238 -17.507 1.00 90.50 111 LYS A C 1
ATOM 872 O O . LYS A 1 111 ? -17.260 -2.856 -16.796 1.00 90.50 111 LYS A O 1
ATOM 877 N N . GLU A 1 112 ? -19.408 -2.723 -17.477 1.00 91.12 112 GLU A N 1
ATOM 878 C CA . GLU A 1 112 ? -19.831 -1.609 -16.609 1.00 91.12 112 GLU A CA 1
ATOM 879 C C . GLU A 1 112 ? -19.631 -1.880 -15.109 1.00 91.12 112 GLU A C 1
ATOM 881 O O . GLU A 1 112 ? -19.269 -0.972 -14.367 1.00 91.12 112 GLU A O 1
ATOM 886 N N . ASP A 1 113 ? -19.755 -3.138 -14.671 1.00 90.75 113 ASP A N 1
ATOM 887 C CA . ASP A 1 113 ? -19.520 -3.536 -13.271 1.00 90.75 113 ASP A CA 1
ATOM 888 C C . ASP A 1 113 ? -18.038 -3.472 -12.852 1.00 90.75 113 ASP A C 1
ATOM 890 O O . ASP A 1 113 ? -17.693 -3.686 -11.687 1.00 90.75 113 ASP A O 1
ATOM 894 N N . CYS A 1 114 ? -17.120 -3.242 -13.793 1.00 92.50 114 CYS A N 1
ATOM 895 C CA . CYS A 1 114 ? -15.703 -3.142 -13.486 1.00 92.50 114 CYS A CA 1
ATOM 896 C C . CYS A 1 114 ? -15.387 -1.751 -12.905 1.00 92.50 114 CYS A C 1
ATOM 898 O O . CYS A 1 114 ? -15.638 -0.754 -13.578 1.00 92.50 114 CYS A O 1
ATOM 900 N N . PRO A 1 115 ? -14.721 -1.642 -11.739 1.00 93.12 115 PRO A N 1
ATOM 901 C CA . PRO A 1 115 ? -14.412 -0.357 -11.099 1.00 93.12 115 PRO A CA 1
ATOM 902 C C . PRO A 1 115 ? -13.546 0.599 -11.933 1.00 93.12 115 PRO A C 1
ATOM 904 O O . PRO A 1 115 ? -13.441 1.766 -11.583 1.00 93.12 115 PRO A O 1
ATOM 907 N N . VAL A 1 116 ? -12.905 0.119 -13.005 1.00 93.94 116 VAL A N 1
ATOM 908 C CA . VAL A 1 116 ? -12.082 0.939 -13.916 1.00 93.94 116 VAL A CA 1
ATOM 909 C C . VAL A 1 116 ? -12.714 1.133 -15.292 1.00 93.94 116 VAL A C 1
ATOM 911 O O . VAL A 1 116 ? -12.086 1.691 -16.193 1.00 93.94 116 VAL A O 1
ATOM 914 N N . PHE A 1 117 ? -13.932 0.638 -15.497 1.00 94.12 117 PHE A N 1
ATOM 915 C CA . PHE A 1 117 ? -14.656 0.879 -16.734 1.00 94.12 117 PHE A CA 1
ATOM 916 C C . PHE A 1 117 ? -15.059 2.352 -16.826 1.00 94.12 117 PHE A C 1
ATOM 918 O O . PHE A 1 117 ? -15.510 2.944 -15.851 1.00 94.12 117 PHE A O 1
ATOM 925 N N . GLY A 1 118 ? -14.832 2.964 -17.989 1.00 92.12 118 GLY A N 1
ATOM 926 C CA . GLY A 1 118 ? -15.051 4.398 -18.194 1.00 92.12 118 GLY A CA 1
ATOM 927 C C . GLY A 1 118 ? -13.961 5.310 -17.617 1.00 92.12 118 GLY A C 1
ATOM 928 O O . GLY A 1 118 ? -13.938 6.487 -17.962 1.00 92.12 118 GLY A O 1
ATOM 929 N N . MET A 1 119 ? -13.018 4.795 -16.817 1.00 93.75 119 MET A N 1
ATOM 930 C CA . MET A 1 119 ? -11.859 5.571 -16.360 1.00 93.75 119 MET A CA 1
ATOM 931 C C . MET A 1 119 ? -10.791 5.629 -17.455 1.00 93.75 119 MET A C 1
ATOM 933 O O . MET A 1 119 ? -10.444 4.602 -18.048 1.00 93.75 119 MET A O 1
ATOM 937 N N . GLU A 1 120 ? -10.257 6.816 -17.727 1.00 94.25 120 GLU A N 1
ATOM 938 C CA . GLU A 1 120 ? -9.127 6.987 -18.640 1.00 94.25 120 GLU A CA 1
ATOM 939 C C . GLU A 1 120 ? -7.810 6.879 -17.875 1.00 94.25 120 GLU A C 1
ATOM 941 O O . GLU A 1 120 ? -7.729 7.245 -16.707 1.00 94.25 120 GLU A O 1
ATOM 946 N N . HIS A 1 121 ? -6.777 6.342 -18.528 1.00 95.12 121 HIS A N 1
ATOM 947 C CA . HIS A 1 121 ? -5.403 6.379 -18.012 1.00 95.12 121 HIS A CA 1
ATOM 948 C C . HIS A 1 121 ? -5.196 5.774 -16.605 1.00 95.12 121 HIS A C 1
ATOM 950 O O . HIS A 1 121 ? -4.243 6.111 -15.904 1.00 95.12 121 HIS A O 1
ATOM 956 N N . ALA A 1 122 ? -6.081 4.866 -16.186 1.00 94.12 122 ALA A N 1
ATOM 957 C CA . ALA A 1 122 ? -6.071 4.282 -14.851 1.00 94.12 122 ALA A CA 1
ATOM 958 C C . ALA A 1 122 ? -5.138 3.065 -14.733 1.00 94.12 122 ALA A C 1
ATOM 960 O O . ALA A 1 122 ? -5.154 2.148 -15.561 1.00 94.12 122 ALA A O 1
ATOM 961 N N . ARG A 1 123 ? -4.409 2.990 -13.614 1.00 93.44 123 ARG A N 1
ATOM 962 C CA . ARG A 1 123 ? -3.607 1.839 -13.173 1.00 93.44 123 ARG A CA 1
ATOM 963 C C . ARG A 1 123 ? -4.504 0.711 -12.694 1.00 93.44 123 ARG A C 1
ATOM 965 O O . ARG A 1 123 ? -4.602 0.426 -11.499 1.00 93.44 123 ARG A O 1
ATOM 972 N N . CYS A 1 124 ? -5.167 0.036 -13.630 1.00 92.50 124 CYS A N 1
ATOM 973 C CA . CYS A 1 124 ? -6.114 -1.017 -13.287 1.00 92.50 124 CYS A CA 1
ATOM 974 C C . CYS A 1 124 ? -5.477 -2.105 -12.412 1.00 92.50 124 CYS A C 1
ATOM 976 O O . CYS A 1 124 ? -6.153 -2.624 -11.533 1.00 92.50 124 CYS A O 1
ATOM 978 N N . TRP A 1 125 ? -4.178 -2.396 -12.554 1.00 91.38 125 TRP A N 1
ATOM 979 C CA . TRP A 1 125 ? -3.430 -3.363 -11.737 1.00 91.38 125 TRP A CA 1
ATOM 980 C C . TRP A 1 125 ? -3.302 -3.001 -10.248 1.00 91.38 125 TRP A C 1
ATOM 982 O O . TRP A 1 125 ? -3.050 -3.905 -9.457 1.00 91.38 125 TRP A O 1
ATOM 992 N N . LEU A 1 126 ? -3.536 -1.746 -9.848 1.00 90.06 126 LEU A N 1
ATOM 993 C CA . LEU A 1 126 ? -3.527 -1.304 -8.442 1.00 90.06 126 LEU A CA 1
ATOM 994 C C . LEU A 1 126 ? -4.923 -1.253 -7.804 1.00 90.06 126 LEU A C 1
ATOM 996 O O . LEU A 1 126 ? -5.049 -1.000 -6.613 1.00 90.06 126 LEU A O 1
ATOM 1000 N N . ILE A 1 127 ? -5.984 -1.486 -8.579 1.00 89.56 127 ILE A N 1
ATOM 1001 C CA . ILE A 1 127 ? -7.369 -1.354 -8.109 1.00 89.56 127 ILE A CA 1
ATOM 1002 C C . ILE A 1 127 ? -7.951 -2.744 -7.840 1.00 89.56 127 ILE A C 1
ATOM 1004 O O . ILE A 1 127 ? -7.975 -3.598 -8.724 1.00 89.56 127 ILE A O 1
ATOM 1008 N N . ALA A 1 128 ? -8.417 -3.022 -6.626 1.00 86.69 128 ALA A N 1
ATOM 1009 C CA . ALA A 1 128 ? -9.048 -4.308 -6.319 1.00 86.69 128 ALA A CA 1
ATOM 1010 C C . ALA A 1 128 ? -10.406 -4.460 -7.037 1.00 86.69 128 ALA A C 1
ATOM 1012 O O . ALA A 1 128 ? -11.083 -3.475 -7.316 1.00 86.69 128 ALA A O 1
ATOM 1013 N N . GLY A 1 129 ? -10.814 -5.696 -7.345 1.00 87.06 129 GLY A N 1
ATOM 1014 C CA . GLY A 1 129 ? -12.157 -5.974 -7.872 1.00 87.06 129 GLY A CA 1
ATOM 1015 C C . GLY A 1 129 ? -12.365 -5.697 -9.365 1.00 87.06 129 GLY A C 1
ATOM 1016 O O . GLY A 1 129 ? -13.482 -5.833 -9.853 1.00 87.06 129 GLY A O 1
ATOM 1017 N N . THR A 1 130 ? -11.319 -5.351 -10.126 1.00 91.00 130 THR A N 1
ATOM 1018 C CA . THR A 1 130 ? -11.436 -5.204 -11.591 1.00 91.00 130 THR A CA 1
ATOM 1019 C C . THR A 1 130 ? -11.927 -6.491 -12.247 1.00 91.00 130 THR A C 1
ATOM 1021 O O . THR A 1 130 ? -11.527 -7.579 -11.840 1.00 91.00 130 THR A O 1
ATOM 1024 N N . PHE A 1 131 ? -12.703 -6.380 -13.318 1.00 88.50 131 PHE A N 1
ATOM 1025 C CA . PHE A 1 131 ? -13.237 -7.520 -14.054 1.00 88.50 131 PHE A CA 1
ATOM 1026 C C . PHE A 1 131 ? -12.416 -7.785 -15.325 1.00 88.50 131 PHE A C 1
ATOM 1028 O O . PHE A 1 131 ? -12.712 -7.269 -16.400 1.00 88.50 131 PHE A O 1
ATOM 1035 N N . CYS A 1 132 ? -11.359 -8.591 -15.208 1.00 86.56 132 CYS A N 1
ATOM 1036 C CA . CYS A 1 132 ? -10.478 -8.923 -16.334 1.00 86.56 132 CYS A CA 1
ATOM 1037 C C . CYS A 1 132 ? -10.688 -10.380 -16.766 1.00 86.56 132 CYS A C 1
ATOM 1039 O O . CYS A 1 132 ? -10.780 -11.268 -15.918 1.00 86.56 132 CYS A O 1
ATOM 1041 N N . ARG A 1 133 ? -10.719 -10.644 -18.081 1.00 78.25 133 ARG A N 1
ATOM 1042 C CA . ARG A 1 133 ? -10.821 -12.003 -18.663 1.00 78.25 133 ARG A CA 1
ATOM 1043 C C . ARG A 1 133 ? -12.000 -12.836 -18.126 1.00 78.25 133 ARG A C 1
ATOM 1045 O O . ARG A 1 133 ? -11.858 -14.031 -17.889 1.00 78.25 133 ARG A O 1
ATOM 1052 N N . GLY A 1 134 ? -13.157 -12.217 -17.896 1.00 76.50 134 GLY A N 1
ATOM 1053 C CA . GLY A 1 134 ? -14.347 -12.949 -17.446 1.00 76.50 134 GLY A CA 1
ATOM 1054 C C . GLY A 1 134 ? -14.423 -13.227 -15.939 1.00 76.50 134 GLY A C 1
ATOM 1055 O O . GLY A 1 134 ? -15.375 -13.871 -15.510 1.00 76.50 134 GLY A O 1
ATOM 1056 N N . ARG A 1 135 ? -13.451 -12.769 -15.132 1.00 83.19 135 ARG A N 1
ATOM 1057 C CA . ARG A 1 135 ? -13.425 -12.992 -13.677 1.00 83.19 135 ARG A CA 1
ATOM 1058 C C . ARG A 1 135 ? -13.076 -11.730 -12.889 1.00 83.19 135 ARG A C 1
ATOM 1060 O O . ARG A 1 135 ? -12.289 -10.894 -13.341 1.00 83.19 135 ARG A O 1
ATOM 1067 N N . VAL A 1 136 ? -13.605 -11.647 -11.670 1.00 83.38 136 VAL A N 1
ATOM 1068 C CA . VAL A 1 136 ? -13.213 -10.627 -10.691 1.00 83.38 136 VAL A CA 1
ATOM 1069 C C . VAL A 1 136 ? -11.777 -10.893 -10.250 1.00 83.38 136 VAL A C 1
ATOM 1071 O O . VAL A 1 136 ? -11.427 -12.000 -9.839 1.00 83.38 136 VAL A O 1
ATOM 1074 N N . GLN A 1 137 ? -10.934 -9.874 -10.358 1.00 85.19 137 GLN A N 1
ATOM 1075 C CA . GLN A 1 137 ? -9.553 -9.927 -9.908 1.00 85.19 137 GLN A CA 1
ATOM 1076 C C . GLN A 1 137 ? -9.497 -9.706 -8.394 1.00 85.19 137 GLN A C 1
ATOM 1078 O O . GLN A 1 137 ? -10.147 -8.805 -7.858 1.00 85.19 137 GLN A O 1
ATOM 1083 N N . GLY A 1 138 ? -8.713 -10.542 -7.710 1.00 78.31 138 GLY A N 1
ATOM 1084 C CA . GLY A 1 138 ? -8.507 -10.448 -6.267 1.00 78.31 138 GLY A CA 1
ATOM 1085 C C . GLY A 1 138 ? -7.661 -9.238 -5.856 1.00 78.31 138 GLY A C 1
ATOM 1086 O O . GLY A 1 138 ? -7.427 -8.308 -6.629 1.00 78.31 138 GLY A O 1
ATOM 1087 N N . LYS A 1 139 ? -7.173 -9.269 -4.612 1.00 75.31 139 LYS A N 1
ATOM 1088 C CA . LYS A 1 139 ? -6.207 -8.285 -4.111 1.00 75.31 139 LYS A CA 1
ATOM 1089 C C . LYS A 1 139 ? -4.869 -8.349 -4.865 1.00 75.31 139 LYS A C 1
ATOM 1091 O O . LYS A 1 139 ? -4.544 -9.334 -5.532 1.00 75.31 139 LYS A O 1
ATOM 1096 N N . PHE A 1 140 ? -4.086 -7.293 -4.690 1.00 71.38 140 PHE A N 1
ATOM 1097 C CA . PHE A 1 140 ? -2.889 -6.943 -5.445 1.00 71.38 140 PHE A CA 1
ATOM 1098 C C . PHE A 1 140 ? -1.892 -8.089 -5.729 1.00 71.38 140 PHE A C 1
ATOM 1100 O O . PHE A 1 140 ? -1.586 -8.345 -6.891 1.00 71.38 140 PHE A O 1
ATOM 1107 N N . ALA A 1 141 ? -1.435 -8.835 -4.712 1.00 67.00 141 ALA A N 1
ATOM 1108 C CA . ALA A 1 141 ? -0.377 -9.844 -4.887 1.00 67.00 141 ALA A CA 1
ATOM 1109 C C . ALA A 1 141 ? -0.734 -10.969 -5.880 1.00 67.00 141 ALA A C 1
ATOM 1111 O O . ALA A 1 141 ? 0.090 -11.345 -6.704 1.00 67.00 141 ALA A O 1
ATOM 1112 N N . ARG A 1 142 ? -1.979 -11.470 -5.854 1.00 70.31 142 ARG A N 1
ATOM 1113 C CA . ARG A 1 142 ? -2.458 -12.487 -6.815 1.00 70.31 142 ARG A CA 1
ATOM 1114 C C . ARG A 1 142 ? -2.729 -11.901 -8.199 1.00 70.31 142 ARG A C 1
ATOM 1116 O O . ARG A 1 142 ? -2.667 -12.605 -9.196 1.00 70.31 142 ARG A O 1
ATOM 1123 N N . LYS A 1 143 ? -3.059 -10.613 -8.250 1.00 82.19 143 LYS A N 1
ATOM 1124 C CA . LYS A 1 143 ? -3.437 -9.906 -9.470 1.00 82.19 143 LYS A CA 1
ATOM 1125 C C . LYS A 1 143 ? -2.232 -9.567 -10.351 1.00 82.19 143 LYS A C 1
ATOM 1127 O O . LYS A 1 143 ? -2.341 -9.636 -11.570 1.00 82.19 143 LYS A O 1
ATOM 1132 N N . LEU A 1 144 ? -1.095 -9.209 -9.751 1.00 79.56 144 LEU A N 1
ATOM 1133 C CA . LEU A 1 144 ? 0.140 -8.885 -10.476 1.00 79.56 144 LEU A CA 1
ATOM 1134 C C . LEU A 1 144 ? 0.593 -10.009 -11.411 1.00 79.56 144 LEU A C 1
ATOM 1136 O O . LEU A 1 144 ? 0.928 -9.732 -12.560 1.00 79.56 144 LEU A O 1
ATOM 1140 N N . GLU A 1 145 ? 0.547 -11.261 -10.948 1.00 77.75 145 GLU A N 1
ATOM 1141 C CA . GLU A 1 145 ? 0.923 -12.431 -11.753 1.00 77.75 145 GLU A CA 1
ATOM 1142 C C . GLU A 1 145 ? 0.124 -12.496 -13.064 1.00 77.75 145 GLU A C 1
ATOM 1144 O O . GLU A 1 145 ? 0.694 -12.685 -14.139 1.00 77.75 145 GLU A O 1
ATOM 1149 N N . ASP A 1 146 ? -1.187 -12.245 -12.998 1.00 80.4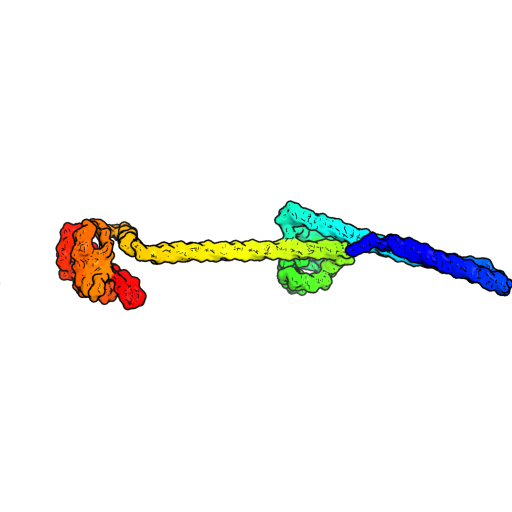4 146 ASP A N 1
ATOM 1150 C CA . ASP A 1 146 ? -2.057 -12.202 -14.176 1.00 80.44 146 ASP A CA 1
ATOM 1151 C C . ASP A 1 146 ? -1.813 -10.962 -15.053 1.00 80.44 146 ASP A C 1
ATOM 1153 O O . ASP A 1 146 ? -1.929 -11.034 -16.285 1.00 80.44 146 ASP A O 1
ATOM 1157 N N . CYS A 1 147 ? -1.491 -9.825 -14.426 1.00 87.94 147 CYS A N 1
ATOM 1158 C CA . CYS A 1 147 ? -1.281 -8.539 -15.086 1.00 87.94 147 CYS A CA 1
ATOM 1159 C C . CYS A 1 147 ? -0.017 -8.505 -15.947 1.00 87.94 147 CYS A C 1
ATOM 1161 O O . CYS A 1 147 ? -0.051 -7.873 -16.996 1.00 87.94 147 CYS A O 1
ATOM 1163 N N . HIS A 1 148 ? 1.056 -9.221 -15.596 1.00 86.50 148 HIS A N 1
ATOM 1164 C CA . HIS A 1 148 ? 2.265 -9.284 -16.435 1.00 86.50 148 HIS A CA 1
ATOM 1165 C C . HIS A 1 148 ? 1.996 -9.824 -17.853 1.00 86.50 148 HIS A C 1
ATOM 1167 O O . HIS A 1 148 ? 2.738 -9.528 -18.789 1.00 86.50 148 HIS A O 1
ATOM 1173 N N . LEU A 1 149 ? 0.905 -10.578 -18.026 1.00 86.38 149 LEU A N 1
ATOM 1174 C CA . LEU A 1 149 ? 0.446 -11.109 -19.311 1.00 86.38 149 LEU A CA 1
ATOM 1175 C C . LEU A 1 149 ? -0.608 -10.220 -19.999 1.00 86.38 149 LEU A C 1
ATOM 1177 O O . LEU A 1 149 ? -1.197 -10.633 -20.995 1.00 86.38 149 LEU A O 1
ATOM 1181 N N . CYS A 1 150 ? -0.932 -9.052 -19.447 1.00 91.25 150 CYS A N 1
ATOM 1182 C CA . CYS A 1 150 ? -1.917 -8.124 -19.999 1.00 91.25 150 CYS A CA 1
ATOM 1183 C C . CYS A 1 150 ? -1.236 -7.096 -20.908 1.00 91.25 150 CYS A C 1
ATOM 1185 O O . CYS A 1 150 ? -0.258 -6.473 -20.501 1.00 91.25 150 CYS A O 1
ATOM 1187 N N . ASP A 1 151 ? -1.780 -6.863 -22.104 1.00 92.69 151 ASP A N 1
ATOM 1188 C CA . ASP A 1 151 ? -1.186 -5.927 -23.069 1.00 92.69 151 ASP A CA 1
ATOM 1189 C C . ASP A 1 151 ? -1.149 -4.488 -22.545 1.00 92.69 151 ASP A C 1
ATOM 1191 O O . ASP A 1 151 ? -0.141 -3.808 -22.703 1.00 92.69 151 ASP A O 1
ATOM 1195 N N . VAL A 1 152 ? -2.180 -4.074 -21.801 1.00 93.94 152 VAL A N 1
ATOM 1196 C CA . VAL A 1 152 ? -2.241 -2.761 -21.137 1.00 93.94 152 VAL A CA 1
ATOM 1197 C C . VAL A 1 152 ? -1.073 -2.587 -20.158 1.00 93.94 152 VAL A C 1
ATOM 1199 O O . VAL A 1 152 ? -0.393 -1.567 -20.161 1.00 93.94 152 VAL A O 1
ATOM 1202 N N . TYR A 1 153 ? -0.809 -3.598 -19.325 1.00 93.25 153 TYR A N 1
ATOM 1203 C CA . TYR A 1 153 ? 0.282 -3.544 -18.347 1.00 93.25 153 TYR A CA 1
ATOM 1204 C C . TYR A 1 153 ? 1.654 -3.609 -19.027 1.00 93.25 153 TYR A C 1
ATOM 1206 O O . TYR A 1 153 ? 2.583 -2.905 -18.638 1.00 93.25 153 TYR A O 1
ATOM 1214 N N . ARG A 1 154 ? 1.790 -4.438 -20.068 1.00 93.50 154 ARG A N 1
ATOM 1215 C CA . ARG A 1 154 ? 3.029 -4.558 -20.847 1.00 93.50 154 ARG A CA 1
ATOM 1216 C C . ARG A 1 154 ? 3.371 -3.266 -21.575 1.00 93.50 154 ARG A C 1
ATOM 1218 O O . ARG A 1 154 ? 4.538 -2.904 -21.633 1.00 93.50 154 ARG A O 1
ATOM 1225 N N . GLU A 1 155 ? 2.377 -2.563 -22.101 1.00 94.56 155 GLU A N 1
ATOM 1226 C CA . GLU A 1 155 ? 2.574 -1.254 -22.717 1.00 94.56 155 GLU A CA 1
ATOM 1227 C C . GLU A 1 155 ? 2.936 -0.192 -21.671 1.00 94.56 155 GLU A C 1
ATOM 1229 O O . GLU A 1 155 ? 3.892 0.563 -21.862 1.00 94.56 155 GLU A O 1
ATOM 1234 N N . ALA A 1 156 ? 2.261 -0.206 -20.517 1.00 93.31 156 ALA A N 1
ATOM 1235 C CA . ALA A 1 156 ? 2.592 0.655 -19.384 1.00 93.31 156 ALA A CA 1
ATOM 1236 C C . ALA A 1 156 ? 4.002 0.403 -18.815 1.00 93.31 156 ALA A C 1
ATOM 1238 O O . ALA A 1 156 ? 4.546 1.273 -18.149 1.00 93.31 156 ALA A O 1
ATOM 1239 N N . THR A 1 157 ? 4.613 -0.753 -19.091 1.00 93.12 157 THR A N 1
ATOM 1240 C CA . THR A 1 157 ? 5.954 -1.140 -18.610 1.00 93.12 157 THR A CA 1
ATOM 1241 C C . THR A 1 157 ? 6.958 -1.387 -19.744 1.00 93.12 157 THR A C 1
ATOM 1243 O O . THR A 1 157 ? 8.015 -1.966 -19.521 1.00 93.12 157 THR A O 1
ATOM 1246 N N . ALA A 1 158 ? 6.668 -0.926 -20.967 1.00 90.75 158 ALA A N 1
ATOM 1247 C CA . ALA A 1 158 ? 7.465 -1.252 -22.156 1.00 90.75 158 ALA A CA 1
ATOM 1248 C C . ALA A 1 158 ? 8.882 -0.646 -22.170 1.00 90.75 158 ALA A C 1
ATOM 1250 O O . ALA A 1 158 ? 9.763 -1.142 -22.872 1.00 90.75 158 ALA A O 1
ATOM 1251 N N . GLU A 1 159 ? 9.100 0.440 -21.427 1.00 87.56 159 GLU A N 1
ATOM 1252 C CA . GLU A 1 159 ? 10.379 1.150 -21.349 1.00 87.56 159 GLU A CA 1
ATOM 1253 C C . GLU A 1 159 ? 10.935 1.091 -19.922 1.00 87.56 159 GLU A C 1
ATOM 1255 O O . GLU A 1 159 ? 10.149 1.195 -18.979 1.00 87.56 159 GLU A O 1
ATOM 1260 N N . PRO A 1 160 ? 12.268 1.045 -19.726 1.00 84.31 160 PRO A N 1
ATOM 1261 C CA . PRO A 1 160 ? 12.866 0.937 -18.391 1.00 84.31 160 PRO A CA 1
ATOM 1262 C C . PRO A 1 160 ? 12.394 2.010 -17.400 1.00 84.31 160 PRO A C 1
ATOM 1264 O O . PRO A 1 160 ? 12.151 1.725 -16.229 1.00 84.31 160 PRO A O 1
ATOM 1267 N N . VAL A 1 161 ? 12.224 3.253 -17.865 1.00 87.19 161 VAL A N 1
ATOM 1268 C CA . VAL A 1 161 ? 11.732 4.362 -17.029 1.00 87.19 161 VAL A CA 1
ATOM 1269 C C . VAL A 1 161 ? 10.280 4.125 -16.609 1.00 87.19 161 VAL A C 1
ATOM 1271 O O . VAL A 1 161 ? 9.936 4.354 -15.448 1.00 87.19 161 VAL A O 1
ATOM 1274 N N . LYS A 1 162 ? 9.434 3.650 -17.531 1.00 90.31 162 LYS A N 1
ATOM 1275 C CA . LYS A 1 162 ? 8.022 3.354 -17.265 1.00 90.31 162 LYS A CA 1
ATOM 1276 C C . LYS A 1 162 ? 7.881 2.156 -16.329 1.00 90.31 162 LYS A C 1
ATOM 1278 O O . LYS A 1 162 ? 7.168 2.244 -15.339 1.00 90.31 162 LYS A O 1
ATOM 1283 N N . GLU A 1 163 ? 8.645 1.091 -16.562 1.00 89.69 163 GLU A N 1
ATOM 1284 C CA . GLU A 1 163 ? 8.691 -0.088 -15.691 1.00 89.69 163 GLU A CA 1
ATOM 1285 C C . GLU A 1 163 ? 9.067 0.283 -14.251 1.00 89.69 163 GLU A C 1
ATOM 1287 O O . GLU A 1 163 ? 8.357 -0.063 -13.308 1.00 89.69 163 GLU A O 1
ATOM 1292 N N . ILE A 1 164 ? 10.152 1.041 -14.065 1.00 89.94 164 ILE A N 1
ATOM 1293 C CA . ILE A 1 164 ? 10.581 1.493 -12.735 1.00 89.94 164 ILE A CA 1
ATOM 1294 C C . ILE A 1 164 ? 9.529 2.406 -12.096 1.00 89.94 164 ILE A C 1
ATOM 1296 O O . ILE A 1 164 ? 9.285 2.307 -10.892 1.00 89.94 164 ILE A O 1
ATOM 1300 N N . THR A 1 165 ? 8.903 3.279 -12.888 1.00 90.56 165 THR A N 1
ATOM 1301 C CA . THR A 1 165 ? 7.818 4.149 -12.419 1.00 90.56 165 THR A CA 1
ATOM 1302 C C . THR A 1 165 ? 6.670 3.308 -11.870 1.00 90.56 165 THR A C 1
ATOM 1304 O O . THR A 1 165 ? 6.294 3.482 -10.714 1.00 90.56 165 THR A O 1
ATOM 1307 N N . GLU A 1 166 ? 6.173 2.335 -12.632 1.00 91.12 166 GLU A N 1
ATOM 1308 C CA . GLU A 1 166 ? 5.070 1.480 -12.191 1.00 91.12 166 GLU A CA 1
ATOM 1309 C C . GLU A 1 166 ? 5.447 0.594 -11.000 1.00 91.12 166 GLU A C 1
ATOM 1311 O O . GLU A 1 166 ? 4.663 0.475 -10.059 1.00 91.12 166 GLU A O 1
ATOM 1316 N N . ASN A 1 167 ? 6.677 0.075 -10.952 1.00 90.25 167 ASN A N 1
ATOM 1317 C CA . ASN A 1 167 ? 7.195 -0.640 -9.783 1.00 90.25 167 ASN A CA 1
ATOM 1318 C C . ASN A 1 167 ? 7.214 0.240 -8.522 1.00 90.25 167 ASN A C 1
ATOM 1320 O O . ASN A 1 167 ? 6.935 -0.241 -7.420 1.00 90.25 167 ASN A O 1
ATOM 1324 N N . PHE A 1 168 ? 7.500 1.537 -8.663 1.00 91.00 168 PHE A N 1
ATOM 1325 C CA . PHE A 1 168 ? 7.424 2.478 -7.551 1.00 91.00 168 PHE A CA 1
ATOM 1326 C C . PHE A 1 168 ? 5.983 2.677 -7.072 1.00 91.00 168 PHE A C 1
ATOM 1328 O O . PHE A 1 168 ? 5.729 2.628 -5.869 1.00 91.00 168 PHE A O 1
ATOM 1335 N N . TYR A 1 169 ? 5.028 2.858 -7.989 1.00 90.88 169 TYR A N 1
ATOM 1336 C CA . TYR A 1 169 ? 3.607 2.958 -7.637 1.00 90.88 169 TYR A CA 1
ATOM 1337 C C . TYR A 1 169 ? 3.099 1.686 -6.947 1.00 90.88 169 TYR A C 1
ATOM 1339 O O . TYR A 1 169 ? 2.398 1.776 -5.940 1.00 90.88 169 TYR A O 1
ATOM 1347 N N . ILE A 1 170 ? 3.506 0.515 -7.439 1.00 88.75 170 ILE A N 1
ATOM 1348 C CA . ILE A 1 170 ? 3.258 -0.795 -6.826 1.00 88.75 170 ILE A CA 1
ATOM 1349 C C . ILE A 1 170 ? 3.769 -0.828 -5.380 1.00 88.75 170 ILE A C 1
ATOM 1351 O O . ILE A 1 170 ? 3.015 -1.153 -4.462 1.00 88.75 170 ILE A O 1
ATOM 1355 N N . MET A 1 171 ? 5.035 -0.462 -5.165 1.00 89.44 171 MET A N 1
ATOM 1356 C CA . MET A 1 171 ? 5.641 -0.428 -3.833 1.00 89.44 171 MET A CA 1
ATOM 1357 C C . MET A 1 171 ? 4.915 0.561 -2.912 1.00 89.44 171 MET A C 1
ATOM 1359 O O . MET A 1 171 ? 4.627 0.229 -1.766 1.00 89.44 171 MET A O 1
ATOM 1363 N N . SER A 1 172 ? 4.581 1.752 -3.412 1.00 88.50 172 SER A N 1
ATOM 1364 C CA . SER A 1 172 ? 3.861 2.780 -2.656 1.00 88.50 172 SER A CA 1
ATOM 1365 C C . SER A 1 172 ? 2.470 2.300 -2.237 1.00 88.50 172 SER A C 1
ATOM 1367 O O . SER A 1 172 ? 2.071 2.477 -1.089 1.00 88.50 172 SER A O 1
ATOM 1369 N N . HIS A 1 173 ? 1.746 1.631 -3.137 1.00 86.31 173 HIS A N 1
ATOM 1370 C CA . HIS A 1 173 ? 0.430 1.073 -2.839 1.00 86.31 173 HIS A CA 1
ATOM 1371 C C . HIS A 1 173 ? 0.505 -0.028 -1.770 1.00 86.31 173 HIS A C 1
ATOM 1373 O O . HIS A 1 173 ? -0.256 0.003 -0.805 1.00 86.31 173 HIS A O 1
ATOM 1379 N N . LEU A 1 174 ? 1.473 -0.945 -1.888 1.00 85.19 174 LEU A N 1
ATOM 1380 C CA . LEU A 1 174 ? 1.730 -1.978 -0.880 1.00 85.19 174 LEU A CA 1
ATOM 1381 C C . LEU A 1 174 ? 2.055 -1.388 0.495 1.00 85.19 174 LEU A C 1
ATOM 1383 O O . LEU A 1 174 ? 1.552 -1.874 1.504 1.00 85.19 174 LEU A O 1
ATOM 1387 N N . LEU A 1 175 ? 2.901 -0.359 0.546 1.00 87.06 175 LEU A N 1
ATOM 1388 C CA . LEU A 1 175 ? 3.253 0.305 1.801 1.00 87.06 175 LEU A CA 1
ATOM 1389 C C . LEU A 1 175 ? 2.042 0.996 2.432 1.00 87.06 175 LEU A C 1
ATOM 1391 O O . LEU A 1 175 ? 1.873 0.903 3.643 1.00 87.06 175 LEU A O 1
ATOM 1395 N N . SER A 1 176 ? 1.173 1.604 1.620 1.00 85.25 176 SER A N 1
ATOM 1396 C CA . SER A 1 176 ? -0.080 2.194 2.097 1.00 85.25 176 SER A CA 1
ATOM 1397 C C . SER A 1 176 ? -1.011 1.148 2.724 1.00 85.25 176 SER A C 1
ATOM 1399 O O . SER A 1 176 ? -1.552 1.398 3.795 1.00 85.25 176 SER A O 1
ATOM 1401 N N . GLU A 1 177 ? -1.181 -0.024 2.095 1.00 83.31 177 GLU A N 1
ATOM 1402 C CA . GLU A 1 177 ? -2.011 -1.113 2.649 1.00 83.31 177 GLU A CA 1
ATOM 1403 C C . GLU A 1 177 ? -1.409 -1.644 3.963 1.00 83.31 177 GLU A C 1
ATOM 1405 O O . GLU A 1 177 ? -2.126 -1.891 4.929 1.00 83.31 177 GLU A O 1
ATOM 1410 N N . ARG A 1 178 ? -0.076 -1.764 4.039 1.00 86.31 178 ARG A N 1
ATOM 1411 C CA . ARG A 1 178 ? 0.621 -2.201 5.261 1.00 86.31 178 ARG A CA 1
ATOM 1412 C C . ARG A 1 178 ? 0.527 -1.198 6.405 1.00 86.31 178 ARG A C 1
ATOM 1414 O O . ARG A 1 178 ? 0.449 -1.623 7.554 1.00 86.31 178 ARG A O 1
ATOM 1421 N N . GLU A 1 179 ? 0.560 0.098 6.114 1.00 87.06 179 GLU A N 1
ATOM 1422 C CA . GLU A 1 179 ? 0.379 1.142 7.125 1.00 87.06 179 GLU A CA 1
ATOM 1423 C C . GLU A 1 179 ? -1.025 1.063 7.735 1.00 87.06 179 GLU A C 1
ATOM 1425 O O . GLU A 1 179 ? -1.149 0.993 8.955 1.00 87.06 179 GLU A O 1
ATOM 1430 N N . GLU A 1 180 ? -2.063 0.930 6.906 1.00 87.38 180 GLU A N 1
ATOM 1431 C CA . GLU A 1 180 ? -3.445 0.759 7.369 1.00 87.38 180 GLU A CA 1
ATOM 1432 C C . GLU A 1 180 ? -3.631 -0.536 8.189 1.00 87.38 180 GLU A C 1
ATOM 1434 O O . GLU A 1 180 ? -4.284 -0.539 9.236 1.00 87.38 180 GLU A O 1
ATOM 1439 N N . GLU A 1 181 ? -3.027 -1.652 7.763 1.00 89.50 181 GLU A N 1
ATOM 1440 C CA . GLU A 1 181 ? -3.019 -2.903 8.538 1.00 89.50 181 GLU A CA 1
ATOM 1441 C C . GLU A 1 181 ? -2.363 -2.720 9.917 1.00 89.50 181 GLU A C 1
ATOM 1443 O O . GLU A 1 181 ? -2.883 -3.215 10.923 1.00 89.50 181 GLU A O 1
ATOM 1448 N N . LEU A 1 182 ? -1.234 -2.005 9.978 1.00 91.56 182 LEU A N 1
ATOM 1449 C CA . LEU A 1 182 ? -0.514 -1.729 11.221 1.00 91.56 182 LEU A CA 1
ATOM 1450 C C . LEU A 1 182 ? -1.302 -0.806 12.152 1.00 91.56 182 LEU A C 1
ATOM 1452 O O . LEU A 1 182 ? -1.364 -1.085 13.350 1.00 91.56 182 LEU A O 1
ATOM 1456 N N . GLU A 1 183 ? -1.926 0.249 11.630 1.00 90.75 183 GLU A N 1
ATOM 1457 C CA . GLU A 1 183 ? -2.775 1.156 12.411 1.00 90.75 183 GLU A CA 1
ATOM 1458 C C . GLU A 1 183 ? -3.956 0.407 13.037 1.00 90.75 183 GLU A C 1
ATOM 1460 O O . GLU A 1 183 ? -4.196 0.509 14.243 1.00 90.75 183 GLU A O 1
ATOM 1465 N N . ASN A 1 184 ? -4.638 -0.428 12.250 1.00 92.81 184 ASN A N 1
ATOM 1466 C CA . ASN A 1 184 ? -5.744 -1.255 12.730 1.00 92.81 184 ASN A CA 1
ATOM 1467 C C . ASN A 1 184 ? -5.290 -2.271 13.791 1.00 92.81 184 ASN A C 1
ATOM 1469 O O . ASN A 1 184 ? -5.944 -2.445 14.826 1.00 92.81 184 ASN A O 1
ATOM 1473 N N . ALA A 1 185 ? -4.148 -2.929 13.572 1.00 93.12 185 ALA A N 1
ATOM 1474 C CA . ALA A 1 185 ? -3.571 -3.852 14.544 1.00 93.12 185 ALA A CA 1
ATOM 1475 C C . ALA A 1 185 ? -3.200 -3.131 15.851 1.00 93.12 185 ALA A C 1
ATOM 1477 O O . ALA A 1 185 ? -3.519 -3.626 16.937 1.00 93.12 185 ALA A O 1
ATOM 1478 N N . TYR A 1 186 ? -2.595 -1.945 15.761 1.00 91.75 186 TYR A N 1
ATOM 1479 C CA . TYR A 1 186 ? -2.233 -1.133 16.919 1.00 91.75 186 TYR A CA 1
ATOM 1480 C C . TYR A 1 186 ? -3.469 -0.685 17.708 1.00 91.75 186 TYR A C 1
ATOM 1482 O O . TYR A 1 186 ? -3.521 -0.893 18.921 1.00 91.75 186 TYR A O 1
ATOM 1490 N N . ALA A 1 187 ? -4.503 -0.183 17.026 1.00 93.88 187 ALA A N 1
ATOM 1491 C CA . ALA A 1 187 ? -5.773 0.190 17.645 1.00 93.88 187 ALA A CA 1
ATOM 1492 C C . ALA A 1 187 ? -6.420 -0.995 18.386 1.00 93.88 187 ALA A C 1
ATOM 1494 O O . ALA A 1 187 ? -6.854 -0.860 19.532 1.00 93.88 187 ALA A O 1
ATOM 1495 N N . SER A 1 188 ? -6.418 -2.189 17.780 1.00 93.44 188 SER A N 1
ATOM 1496 C CA . SER A 1 188 ? -6.945 -3.402 18.422 1.00 93.44 188 SER A CA 1
ATOM 1497 C C . SER A 1 188 ? -6.140 -3.824 19.663 1.00 93.44 188 SER A C 1
ATOM 1499 O O . SER A 1 188 ? -6.712 -4.254 20.669 1.00 93.44 188 SER A O 1
ATOM 1501 N N . SER A 1 189 ? -4.813 -3.662 19.619 1.00 92.06 189 SER A N 1
ATOM 1502 C CA . SER A 1 189 ? -3.914 -3.948 20.739 1.00 92.06 189 SER A CA 1
ATOM 1503 C C . SER A 1 189 ? -4.141 -2.975 21.896 1.00 92.06 189 SER A C 1
ATOM 1505 O O . SER A 1 189 ? -4.250 -3.396 23.049 1.00 92.06 189 SER A O 1
ATOM 1507 N N . GLN A 1 190 ? -4.291 -1.683 21.594 1.00 92.75 190 GLN A N 1
ATOM 1508 C CA . GLN A 1 190 ? -4.582 -0.658 22.590 1.00 92.75 190 GLN A CA 1
ATOM 1509 C C . GLN A 1 190 ? -5.930 -0.914 23.278 1.00 92.75 190 GLN A C 1
ATOM 1511 O O . GLN A 1 190 ? -5.981 -0.966 24.506 1.00 92.75 190 GLN A O 1
ATOM 1516 N N . ALA A 1 191 ? -6.986 -1.203 22.511 1.00 92.19 191 ALA A N 1
ATOM 1517 C CA . ALA A 1 191 ? -8.296 -1.553 23.065 1.00 92.19 191 ALA A CA 1
ATOM 1518 C C . ALA A 1 191 ? -8.230 -2.789 23.986 1.00 92.19 191 ALA A C 1
ATOM 1520 O O . ALA A 1 191 ? -8.888 -2.850 25.029 1.00 92.19 191 ALA A O 1
ATOM 1521 N N . ARG A 1 192 ? -7.398 -3.783 23.642 1.00 89.88 192 ARG A N 1
ATOM 1522 C CA . ARG A 1 192 ? -7.154 -4.953 24.499 1.00 89.88 192 ARG A CA 1
ATOM 1523 C C . ARG A 1 192 ? -6.418 -4.576 25.786 1.00 89.88 192 ARG A C 1
ATOM 1525 O O . ARG A 1 192 ? -6.774 -5.093 26.844 1.00 89.88 192 ARG A O 1
ATOM 1532 N N . SER A 1 193 ? -5.421 -3.698 25.705 1.00 92.00 193 SER A N 1
ATOM 1533 C CA . SER A 1 193 ? -4.673 -3.207 26.866 1.00 92.00 193 SER A CA 1
ATOM 1534 C C . SER A 1 193 ? -5.569 -2.429 27.830 1.00 92.00 193 SER A C 1
ATOM 1536 O O . SER A 1 193 ? -5.533 -2.683 29.031 1.00 92.00 193 SER A O 1
ATOM 1538 N N . GLU A 1 194 ? -6.423 -1.540 27.321 1.00 92.31 194 GLU A N 1
ATOM 1539 C CA . GLU A 1 194 ? -7.395 -0.786 28.126 1.00 92.31 194 GLU A CA 1
ATOM 1540 C C . GLU A 1 194 ? -8.383 -1.718 28.837 1.00 92.31 194 GLU A C 1
ATOM 1542 O O . GLU A 1 194 ? -8.635 -1.577 30.034 1.00 92.31 194 GLU A O 1
ATOM 1547 N N . LYS A 1 195 ? -8.877 -2.746 28.135 1.00 89.75 195 LYS A N 1
ATOM 1548 C CA . LYS A 1 195 ? -9.750 -3.763 28.733 1.00 89.75 195 LYS A CA 1
ATOM 1549 C C . LYS A 1 195 ? -9.051 -4.549 29.847 1.00 89.75 195 LYS A C 1
ATOM 1551 O O . LYS A 1 195 ? -9.666 -4.814 30.877 1.00 89.75 195 LYS A O 1
ATOM 1556 N N . LEU A 1 196 ? -7.783 -4.923 29.655 1.00 91.81 196 LEU A N 1
ATOM 1557 C CA . LEU A 1 196 ? -6.986 -5.599 30.684 1.00 91.81 196 LEU A CA 1
ATOM 1558 C C . LEU A 1 196 ? -6.741 -4.693 31.896 1.00 91.81 196 LEU A C 1
ATOM 1560 O O . LEU A 1 196 ? -6.904 -5.154 33.021 1.00 91.81 196 LEU A O 1
ATOM 1564 N N . ALA A 1 197 ? -6.419 -3.415 31.679 1.00 88.06 197 ALA A N 1
ATOM 1565 C CA . ALA A 1 197 ? -6.253 -2.442 32.756 1.00 88.06 197 ALA A CA 1
ATOM 1566 C C . ALA A 1 197 ? -7.541 -2.295 33.584 1.00 88.06 197 ALA A C 1
ATOM 1568 O O . ALA A 1 197 ? -7.491 -2.372 34.808 1.00 88.06 197 ALA A O 1
ATOM 1569 N N . GLY A 1 198 ? -8.704 -2.204 32.928 1.00 85.62 198 GLY A N 1
ATOM 1570 C CA . GLY A 1 198 ? -9.999 -2.176 33.613 1.00 85.62 198 GLY A CA 1
ATOM 1571 C C . GLY A 1 198 ? -10.275 -3.432 34.448 1.00 85.62 198 GLY A C 1
ATOM 1572 O O . GLY A 1 198 ? -10.778 -3.328 35.564 1.00 85.62 198 GLY A O 1
ATOM 1573 N N . LEU A 1 199 ? -9.903 -4.621 33.958 1.00 88.00 199 LEU A N 1
ATOM 1574 C CA . LEU A 1 199 ? -10.023 -5.867 34.728 1.00 88.00 199 LEU A CA 1
ATOM 1575 C C . LEU A 1 199 ? -9.096 -5.900 35.948 1.00 88.00 199 LEU A C 1
ATOM 1577 O O . LEU A 1 199 ? -9.510 -6.394 36.993 1.00 88.00 199 LEU A O 1
ATOM 1581 N N . VAL A 1 200 ? -7.875 -5.366 35.838 1.00 83.31 200 VAL A N 1
ATOM 1582 C CA . VAL A 1 200 ? -6.962 -5.226 36.983 1.00 83.31 200 VAL A CA 1
ATOM 1583 C C . VAL A 1 200 ? -7.567 -4.290 38.024 1.00 83.31 200 VAL A C 1
ATOM 1585 O O . VAL A 1 200 ? -7.661 -4.687 39.177 1.00 83.31 200 VAL A O 1
ATOM 1588 N N . THR A 1 201 ? -8.084 -3.123 37.630 1.00 79.62 201 THR A N 1
ATOM 1589 C CA . THR A 1 201 ? -8.749 -2.192 38.559 1.00 79.62 201 THR A CA 1
ATOM 1590 C C . THR A 1 201 ? -9.978 -2.813 39.229 1.00 79.62 201 THR A C 1
ATOM 1592 O O . THR A 1 201 ? -10.164 -2.665 40.434 1.00 79.62 201 THR A O 1
ATOM 1595 N N . LEU A 1 202 ? -10.809 -3.551 38.482 1.00 78.44 202 LEU A N 1
ATOM 1596 C CA . LEU A 1 202 ? -11.945 -4.287 39.053 1.00 78.44 202 LEU A CA 1
ATOM 1597 C C . LEU A 1 202 ? -11.483 -5.379 40.027 1.00 78.44 202 LEU A C 1
ATOM 1599 O O . LEU A 1 202 ? -12.089 -5.558 41.082 1.00 78.44 202 LEU A O 1
ATOM 1603 N N . SER A 1 203 ? -10.407 -6.094 39.694 1.00 72.44 203 SER A N 1
ATOM 1604 C CA . SER A 1 203 ? -9.812 -7.099 40.574 1.00 72.44 203 SER A CA 1
ATOM 1605 C C . SER A 1 203 ? -9.209 -6.468 41.828 1.00 72.44 203 SER A C 1
ATOM 1607 O O . SER A 1 203 ? -9.385 -7.017 42.906 1.00 72.44 203 SER A O 1
ATOM 1609 N N . GLU A 1 204 ? -8.527 -5.328 41.729 1.00 68.94 204 GLU A N 1
ATOM 1610 C CA . GLU A 1 204 ? -7.995 -4.582 42.877 1.00 68.94 204 GLU A CA 1
ATOM 1611 C C . GLU A 1 204 ? -9.125 -4.086 43.786 1.00 68.94 204 GLU A C 1
ATOM 1613 O O . GLU A 1 204 ? -9.050 -4.248 45.004 1.00 68.94 204 GLU A O 1
ATOM 1618 N N . ALA A 1 205 ? -10.215 -3.574 43.206 1.00 62.38 205 ALA A N 1
ATOM 1619 C CA . ALA A 1 205 ? -11.412 -3.195 43.954 1.00 62.38 205 ALA A CA 1
ATOM 1620 C C . ALA A 1 205 ? -12.055 -4.401 44.667 1.00 62.38 205 ALA A C 1
ATOM 1622 O O . ALA A 1 205 ? -12.505 -4.274 45.804 1.00 62.38 205 ALA A O 1
ATOM 1623 N N . ALA A 1 206 ? -12.054 -5.581 44.036 1.00 59.91 206 ALA A N 1
ATOM 1624 C CA . ALA A 1 206 ? -12.556 -6.820 44.631 1.00 59.91 206 ALA A CA 1
ATOM 1625 C C . ALA A 1 206 ? -11.608 -7.425 45.692 1.00 59.91 206 ALA A C 1
ATOM 1627 O O . ALA A 1 206 ? -12.071 -8.080 46.624 1.00 59.91 206 ALA A O 1
ATOM 1628 N N . VAL A 1 207 ? -10.292 -7.213 45.562 1.00 57.38 207 VAL A N 1
ATOM 1629 C CA . VAL A 1 207 ? -9.230 -7.766 46.430 1.00 57.38 207 VAL A CA 1
ATOM 1630 C C . VAL A 1 207 ? -8.853 -6.821 47.580 1.00 57.38 207 VAL A C 1
ATOM 1632 O O . VAL A 1 207 ? -8.068 -7.205 48.443 1.00 57.38 207 VAL A O 1
ATOM 1635 N N . SER A 1 208 ? -9.455 -5.630 47.683 1.00 52.97 208 SER A N 1
ATOM 1636 C CA . SER A 1 208 ? -9.378 -4.758 48.870 1.00 52.97 208 SER A CA 1
ATOM 1637 C C . SER A 1 208 ? -10.082 -5.395 50.088 1.00 52.97 208 SER A C 1
ATOM 1639 O O . SER A 1 208 ? -11.120 -4.969 50.589 1.00 52.97 208 SER A O 1
ATOM 1641 N N . SER A 1 209 ? -9.500 -6.485 50.580 1.00 50.12 209 SER A N 1
ATOM 1642 C CA . SER A 1 209 ? -9.975 -7.358 51.648 1.00 50.12 209 SER A CA 1
ATOM 1643 C C . SER A 1 209 ? -9.627 -6.840 53.048 1.00 50.12 209 SER A C 1
ATOM 1645 O O . SER A 1 209 ? -9.816 -7.553 54.030 1.00 50.12 209 SER A O 1
ATOM 1647 N N . ILE A 1 210 ? -9.128 -5.605 53.167 1.00 53.69 210 ILE A N 1
ATOM 1648 C CA . ILE A 1 210 ? -8.878 -4.929 54.454 1.00 53.69 210 ILE A CA 1
ATOM 1649 C C . ILE A 1 210 ? -10.127 -4.150 54.911 1.00 53.69 210 ILE A C 1
ATOM 1651 O O . ILE A 1 210 ? -10.208 -3.712 56.056 1.00 53.69 210 ILE A O 1
ATOM 1655 N N . HIS A 1 211 ? -11.143 -4.012 54.056 1.00 61.06 211 HIS A N 1
ATOM 1656 C CA . HIS A 1 211 ? -12.337 -3.203 54.318 1.00 61.06 211 HIS A CA 1
ATOM 1657 C C . HIS A 1 211 ? -13.642 -3.999 54.181 1.00 61.06 211 HIS A C 1
ATOM 1659 O O . HIS A 1 211 ? -14.677 -3.414 53.893 1.00 61.06 211 HIS A O 1
ATOM 1665 N N . LEU A 1 212 ? -13.650 -5.323 54.420 1.00 66.50 212 LEU A N 1
ATOM 1666 C CA . LEU A 1 212 ? -14.882 -6.135 54.323 1.00 66.50 212 LEU A CA 1
ATOM 1667 C C . LEU A 1 212 ? -16.057 -5.517 55.111 1.00 66.50 212 LEU A C 1
ATOM 1669 O O . LEU A 1 212 ? -17.190 -5.556 54.647 1.00 66.50 212 LEU A O 1
ATOM 1673 N N . GLY A 1 213 ? -15.785 -4.896 56.264 1.00 68.44 213 GLY A N 1
ATOM 1674 C CA . GLY A 1 213 ? -16.793 -4.148 57.021 1.00 68.44 213 GLY A CA 1
ATOM 1675 C C . GLY A 1 213 ? -17.332 -2.911 56.290 1.00 68.44 213 GLY A C 1
ATOM 1676 O O . GLY A 1 213 ? -18.543 -2.725 56.241 1.00 68.44 213 GLY A O 1
ATOM 1677 N N . GLU A 1 214 ? -16.463 -2.092 55.691 1.00 73.81 214 GLU A N 1
ATOM 1678 C CA . GLU A 1 214 ? -16.869 -0.883 54.955 1.00 73.81 214 GLU A CA 1
ATOM 1679 C C . GLU A 1 214 ? -17.544 -1.227 53.623 1.00 73.81 214 GLU A C 1
ATOM 1681 O O . GLU A 1 214 ? -18.527 -0.597 53.247 1.00 73.81 214 GLU A O 1
ATOM 1686 N N . LEU A 1 215 ? -17.080 -2.274 52.937 1.00 78.38 215 LEU A N 1
ATOM 1687 C CA . LEU A 1 215 ? -17.714 -2.775 51.721 1.00 78.38 215 LEU A CA 1
ATOM 1688 C C . LEU A 1 215 ? -19.140 -3.259 52.006 1.00 78.38 215 LEU A C 1
ATOM 1690 O O . LEU A 1 215 ? -20.068 -2.875 51.299 1.00 78.38 215 LEU A O 1
ATOM 1694 N N . LEU A 1 216 ? -19.327 -4.074 53.052 1.00 79.56 216 LEU A N 1
ATOM 1695 C CA . LEU A 1 216 ? -20.656 -4.546 53.446 1.00 79.56 216 LEU A CA 1
ATOM 1696 C C . LEU A 1 216 ? -21.569 -3.385 53.866 1.00 79.56 216 LEU A C 1
ATOM 1698 O O . LEU A 1 216 ? -22.743 -3.397 53.506 1.00 79.56 216 LEU A O 1
ATOM 1702 N N . GLN A 1 217 ? -21.036 -2.378 54.568 1.00 84.38 217 GLN A N 1
ATOM 1703 C CA . GLN A 1 217 ? -21.783 -1.172 54.939 1.00 84.38 217 GLN A CA 1
ATOM 1704 C C . GLN A 1 217 ? -22.248 -0.393 53.698 1.00 84.38 217 G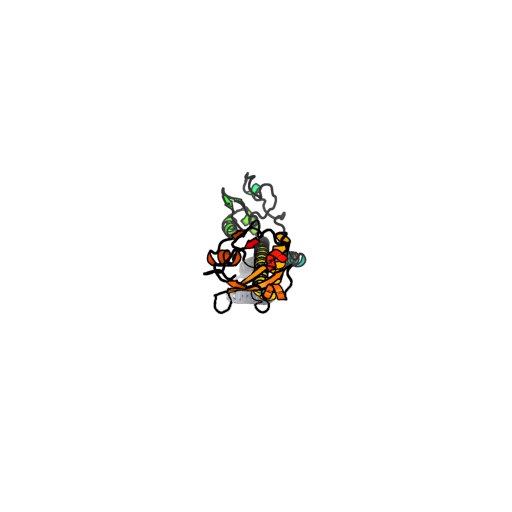LN A C 1
ATOM 1706 O O . GLN A 1 217 ? -23.440 -0.131 53.558 1.00 84.38 217 GLN A O 1
ATOM 1711 N N . ASN A 1 218 ? -21.337 -0.086 52.768 1.00 83.94 218 ASN A N 1
ATOM 1712 C CA . ASN A 1 218 ? -21.653 0.676 51.555 1.00 83.94 218 ASN A CA 1
ATOM 1713 C C . ASN A 1 218 ? -22.674 -0.055 50.664 1.00 83.94 218 ASN A C 1
ATOM 1715 O O . ASN A 1 218 ? -23.568 0.567 50.081 1.00 83.94 218 ASN A O 1
ATOM 1719 N N . LEU A 1 219 ? -22.564 -1.385 50.565 1.00 84.19 219 LEU A N 1
ATOM 1720 C CA . LEU A 1 219 ? -23.520 -2.209 49.826 1.00 84.19 219 LEU A CA 1
ATOM 1721 C C . LEU A 1 219 ? -24.896 -2.229 50.499 1.00 84.19 219 LEU A C 1
ATOM 1723 O O . LEU A 1 219 ? -25.902 -2.071 49.809 1.00 84.19 219 LEU A O 1
ATOM 1727 N N . LEU A 1 220 ? -24.953 -2.389 51.826 1.00 88.69 220 LEU A N 1
ATOM 1728 C CA . LEU A 1 220 ? -26.209 -2.389 52.576 1.00 88.69 220 LEU A CA 1
ATOM 1729 C C . LEU A 1 220 ? -26.960 -1.061 52.416 1.00 88.69 220 LEU A C 1
ATOM 1731 O O . LEU A 1 220 ? -28.157 -1.076 52.140 1.00 88.69 220 LEU A O 1
ATOM 1735 N N . GLU A 1 221 ? -26.265 0.072 52.535 1.00 88.00 221 GLU A N 1
ATOM 1736 C CA . GLU A 1 221 ? -26.858 1.406 52.361 1.00 88.00 221 GLU A CA 1
ATOM 1737 C C . GLU A 1 221 ? -27.394 1.617 50.938 1.00 88.00 221 GLU A C 1
ATOM 1739 O O . GLU A 1 221 ? -28.514 2.099 50.759 1.00 88.00 221 GLU A O 1
ATOM 1744 N N . SER A 1 222 ? -26.641 1.185 49.921 1.00 86.12 222 SER A N 1
ATOM 1745 C CA . SER A 1 222 ? -27.064 1.287 48.518 1.00 86.12 222 SER A CA 1
ATOM 1746 C C . SER A 1 222 ? -28.311 0.442 48.229 1.00 86.12 222 SER A C 1
ATOM 1748 O O . SER A 1 222 ? -29.236 0.905 47.561 1.00 86.12 222 SER A O 1
ATOM 1750 N N . VAL A 1 223 ? -28.361 -0.791 48.747 1.00 86.12 223 VAL A N 1
ATOM 1751 C CA . VAL A 1 223 ? -29.503 -1.700 48.560 1.00 86.12 223 VAL A CA 1
ATOM 1752 C C . VAL A 1 223 ? -30.729 -1.218 49.332 1.00 86.12 223 VAL A C 1
ATOM 1754 O O . VAL A 1 223 ? -31.819 -1.217 48.765 1.00 86.12 223 VAL A O 1
ATOM 1757 N N . ALA A 1 224 ? -30.571 -0.775 50.583 1.00 86.38 224 ALA A N 1
ATOM 1758 C CA . ALA A 1 224 ? -31.674 -0.240 51.383 1.00 86.38 224 ALA A CA 1
ATOM 1759 C C . ALA A 1 224 ? -32.287 1.007 50.727 1.00 86.38 224 ALA A C 1
ATOM 1761 O O . ALA A 1 224 ? -33.507 1.091 50.592 1.00 86.38 224 ALA A O 1
ATOM 1762 N N . SER A 1 225 ? -31.446 1.920 50.224 1.00 85.88 225 SER A N 1
ATOM 1763 C CA . SER A 1 225 ? -31.900 3.104 49.487 1.00 85.88 225 SER A CA 1
ATOM 1764 C C . SER A 1 225 ? -32.640 2.735 48.198 1.00 85.88 225 SER A C 1
ATOM 1766 O O . SER A 1 225 ? -33.732 3.246 47.954 1.00 85.88 225 SER A O 1
ATOM 1768 N N . PHE A 1 226 ? -32.095 1.812 47.397 1.00 85.94 226 PHE A N 1
ATOM 1769 C CA . PHE A 1 226 ? -32.733 1.354 46.160 1.00 85.94 226 PHE A CA 1
ATOM 1770 C C . PHE A 1 226 ? -34.073 0.646 46.411 1.00 85.94 226 PHE A C 1
ATOM 1772 O O . PHE A 1 226 ? -35.026 0.843 45.661 1.00 85.94 226 PHE A O 1
ATOM 1779 N N . ALA A 1 227 ? -34.156 -0.168 47.465 1.00 82.12 227 ALA A N 1
ATOM 1780 C CA . ALA A 1 227 ? -35.368 -0.889 47.840 1.00 82.12 227 ALA A CA 1
ATOM 1781 C C . ALA A 1 227 ? -36.408 -0.009 48.560 1.00 82.12 227 ALA A C 1
ATOM 1783 O O . ALA A 1 227 ? -37.526 -0.469 48.782 1.00 82.12 227 ALA A O 1
ATOM 1784 N N . GLY A 1 228 ? -36.054 1.226 48.939 1.00 85.44 228 GLY A N 1
ATOM 1785 C CA . GLY A 1 228 ? -36.902 2.093 49.759 1.00 85.44 228 GLY A CA 1
ATOM 1786 C C . GLY A 1 228 ? -37.155 1.531 51.161 1.00 85.44 228 GLY A C 1
ATOM 1787 O O . GLY A 1 228 ? -38.232 1.737 51.710 1.00 85.44 228 GLY A O 1
ATOM 1788 N N . ALA A 1 229 ? -36.202 0.774 51.711 1.00 86.94 229 ALA A N 1
ATOM 1789 C CA . ALA A 1 229 ? -36.317 0.168 53.032 1.00 86.94 229 ALA A CA 1
ATOM 1790 C C . ALA A 1 229 ? -35.862 1.144 54.125 1.00 86.94 229 ALA A C 1
ATOM 1792 O O . ALA A 1 229 ? -34.788 1.736 54.019 1.00 86.94 229 ALA A O 1
ATOM 1793 N N . ASP A 1 230 ? -36.649 1.256 55.197 1.00 86.31 230 ASP A N 1
ATOM 1794 C CA . ASP A 1 230 ? -36.335 2.139 56.327 1.00 86.31 230 ASP A CA 1
ATOM 1795 C C . ASP A 1 230 ? -35.134 1.635 57.147 1.00 86.31 230 ASP A C 1
ATOM 1797 O O . ASP A 1 230 ? -34.354 2.436 57.659 1.00 86.31 230 ASP A O 1
ATOM 1801 N N . LEU A 1 231 ? -34.967 0.309 57.256 1.00 87.62 231 LEU A N 1
ATOM 1802 C CA . LEU A 1 231 ? -33.937 -0.359 58.060 1.00 87.62 231 LEU A CA 1
ATOM 1803 C C . LEU A 1 231 ? -33.305 -1.528 57.288 1.00 87.62 231 LEU A C 1
ATOM 1805 O O . LEU A 1 231 ? -33.965 -2.191 56.485 1.00 87.62 231 LEU A O 1
ATOM 1809 N N . GLY A 1 232 ? -32.040 -1.839 57.582 1.00 89.19 232 GLY A N 1
ATOM 1810 C CA . GLY A 1 232 ? -31.338 -2.977 56.986 1.00 89.19 232 GLY A CA 1
ATOM 1811 C C . GLY A 1 232 ? -30.226 -3.532 57.872 1.00 89.19 232 GLY A C 1
ATOM 1812 O O . GLY A 1 232 ? -29.633 -2.808 58.670 1.00 89.19 232 GLY A O 1
ATOM 1813 N N . LEU A 1 233 ? -29.920 -4.822 57.723 1.00 90.31 233 LEU A N 1
ATOM 1814 C CA . LEU A 1 233 ? -28.838 -5.498 58.442 1.00 90.31 233 LEU A CA 1
ATOM 1815 C C . LEU A 1 233 ? -28.221 -6.619 57.603 1.00 90.31 233 LEU A C 1
ATOM 1817 O O . LEU A 1 233 ? -28.919 -7.305 56.860 1.00 90.31 233 LEU A O 1
ATOM 1821 N N . VAL A 1 234 ? -26.911 -6.824 57.755 1.00 90.44 234 VAL A N 1
ATOM 1822 C CA . VAL A 1 234 ? -26.202 -7.998 57.226 1.00 90.44 234 VAL A CA 1
ATOM 1823 C C . VAL A 1 234 ? -25.664 -8.793 58.398 1.00 90.44 234 VAL A C 1
ATOM 1825 O O . VAL A 1 234 ? -24.873 -8.277 59.193 1.00 90.44 234 VAL A O 1
ATOM 1828 N N . SER A 1 235 ? -26.061 -10.057 58.482 1.00 89.06 235 SER A N 1
ATOM 1829 C CA . SER A 1 235 ? -25.583 -10.981 59.507 1.00 89.06 235 SER A CA 1
ATOM 1830 C C . SER A 1 235 ? -24.650 -12.011 58.890 1.00 89.06 235 SER A C 1
ATOM 1832 O O . SER A 1 235 ? -24.877 -12.455 57.775 1.00 89.06 235 SER A O 1
ATOM 1834 N N . LEU A 1 236 ? -23.590 -12.383 59.604 1.00 87.88 236 LEU A N 1
ATOM 1835 C CA . LEU A 1 236 ? -22.701 -13.480 59.219 1.00 87.88 236 LEU A CA 1
ATOM 1836 C C . LEU A 1 236 ? -22.663 -14.512 60.353 1.00 87.88 236 LEU A C 1
ATOM 1838 O O . LEU A 1 236 ? -22.802 -14.127 61.519 1.00 87.88 236 LEU A O 1
ATOM 1842 N N . PRO A 1 237 ? -22.431 -15.800 60.054 1.00 86.00 237 PRO A N 1
ATOM 1843 C CA . PRO A 1 237 ? -22.250 -16.814 61.078 1.00 86.00 237 PRO A CA 1
ATOM 1844 C C . PRO A 1 237 ? -21.081 -16.461 62.006 1.00 86.00 237 PRO A C 1
ATOM 1846 O O . PRO A 1 237 ? -20.056 -15.898 61.594 1.00 86.00 237 PRO A O 1
ATOM 1849 N N . ASP A 1 238 ? -21.248 -16.777 63.285 1.00 83.44 238 ASP A N 1
ATOM 1850 C CA . ASP A 1 238 ? -20.179 -16.724 64.270 1.00 83.44 238 ASP A CA 1
ATOM 1851 C C . ASP A 1 238 ? -19.130 -17.822 64.018 1.00 83.44 238 ASP A C 1
ATOM 1853 O O . ASP A 1 238 ? -19.279 -18.687 63.156 1.00 83.44 238 ASP A O 1
ATOM 1857 N N . ARG A 1 239 ? -18.013 -17.780 64.757 1.00 74.25 239 ARG A N 1
ATOM 1858 C CA . ARG A 1 239 ? -16.913 -18.744 64.561 1.00 74.25 239 ARG A CA 1
ATOM 1859 C C . ARG A 1 239 ? -17.314 -20.189 64.880 1.00 74.25 239 ARG A C 1
ATOM 1861 O O . ARG A 1 239 ? -16.684 -21.098 64.351 1.00 74.25 239 ARG A O 1
ATOM 1868 N N . ALA A 1 240 ? -18.314 -20.383 65.740 1.00 74.50 240 ALA A N 1
ATOM 1869 C CA . ALA A 1 240 ? -18.856 -21.695 66.077 1.00 74.50 240 ALA A CA 1
ATOM 1870 C C . ALA A 1 240 ? -19.851 -22.205 65.017 1.00 74.50 240 ALA A C 1
ATOM 1872 O O . ALA A 1 240 ? -20.070 -23.408 64.919 1.00 74.50 240 ALA A O 1
ATOM 1873 N N . GLY A 1 241 ? -20.408 -21.310 64.192 1.00 71.00 241 GLY A N 1
ATOM 1874 C CA . GLY A 1 241 ? -21.415 -21.641 63.189 1.00 71.00 241 GLY A CA 1
ATOM 1875 C C . GLY A 1 241 ? -22.778 -21.954 63.802 1.00 71.00 241 GLY A C 1
ATOM 1876 O O . GLY A 1 241 ? -23.560 -22.668 63.190 1.00 71.00 241 GLY A O 1
ATOM 1877 N N . GLU A 1 242 ? -23.062 -21.447 65.000 1.00 78.25 242 GLU A N 1
ATOM 1878 C CA . GLU A 1 242 ? -24.304 -21.730 65.733 1.00 78.25 242 GLU A CA 1
ATOM 1879 C 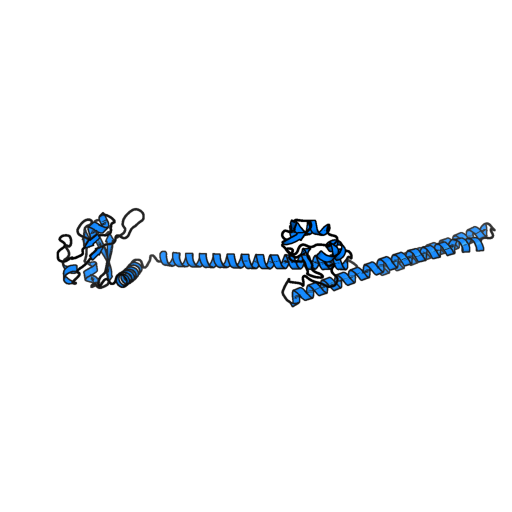C . GLU A 1 242 ? -25.288 -20.556 65.667 1.00 78.25 242 GLU A C 1
ATOM 1881 O O . GLU A 1 242 ? -26.508 -20.731 65.780 1.00 78.25 242 GLU A O 1
ATOM 1886 N N . LYS A 1 243 ? -24.763 -19.339 65.484 1.00 85.94 243 LYS A N 1
ATOM 1887 C CA . LYS A 1 243 ? -25.539 -18.096 65.508 1.00 85.94 243 LYS A CA 1
ATOM 1888 C C . LYS A 1 243 ? -25.133 -17.173 64.370 1.00 85.94 243 LYS A C 1
ATOM 1890 O O . LYS A 1 243 ? -23.973 -17.127 63.974 1.00 85.94 243 LYS A O 1
ATOM 1895 N N . LEU A 1 244 ? -26.092 -16.400 63.881 1.00 86.81 244 LEU A N 1
ATOM 1896 C CA . LEU A 1 244 ? -25.881 -15.267 62.993 1.00 86.81 244 LEU A CA 1
ATOM 1897 C C . LEU A 1 244 ? -25.705 -14.005 63.841 1.00 86.81 244 LEU A C 1
ATOM 1899 O O . LEU A 1 244 ? -26.517 -13.724 64.725 1.00 86.81 244 LEU A O 1
ATOM 1903 N N . VAL A 1 245 ? -24.625 -13.273 63.575 1.00 87.38 245 VAL A N 1
ATOM 1904 C CA . VAL A 1 245 ? -24.263 -12.030 64.264 1.00 87.38 245 VAL A CA 1
ATOM 1905 C C . VAL A 1 245 ? -24.240 -10.897 63.253 1.00 87.38 245 VAL A C 1
ATOM 1907 O O . VAL A 1 245 ? -23.628 -11.019 62.187 1.00 87.38 245 VAL A O 1
ATOM 1910 N N . VAL A 1 246 ? -24.869 -9.779 63.602 1.00 88.50 246 VAL A N 1
ATOM 1911 C CA . VAL A 1 246 ? -24.915 -8.592 62.747 1.00 88.50 246 VAL A CA 1
ATOM 1912 C C . VAL A 1 246 ? -23.507 -8.015 62.560 1.00 88.50 246 VAL A C 1
ATOM 1914 O O . VAL A 1 246 ? -22.787 -7.729 63.518 1.00 88.50 246 VAL A O 1
ATOM 1917 N N . ARG A 1 247 ? -23.095 -7.847 61.300 1.00 85.81 247 ARG A N 1
ATOM 1918 C CA . ARG A 1 247 ? -21.814 -7.234 60.907 1.00 85.81 247 ARG A CA 1
ATOM 1919 C C . ARG A 1 247 ? -21.944 -5.767 60.545 1.00 85.81 247 ARG A C 1
ATOM 1921 O O . ARG A 1 247 ? -21.032 -4.997 60.828 1.00 85.81 247 ARG A O 1
ATOM 1928 N N . THR A 1 248 ? -23.060 -5.395 59.935 1.00 87.00 248 THR A N 1
ATOM 1929 C CA . THR A 1 248 ? -23.389 -4.020 59.557 1.00 87.00 248 THR A CA 1
ATOM 1930 C C . THR A 1 248 ? -24.902 -3.826 59.629 1.00 87.00 248 THR A C 1
ATOM 1932 O O . THR A 1 248 ? -25.661 -4.782 59.446 1.00 87.00 248 THR A O 1
ATOM 1935 N N . ALA A 1 249 ? -25.319 -2.596 59.928 1.00 89.38 249 ALA A N 1
ATOM 1936 C CA . ALA A 1 249 ? -26.710 -2.179 59.983 1.00 89.38 249 ALA A CA 1
ATOM 1937 C C . ALA A 1 249 ? -26.871 -0.759 59.414 1.00 89.38 249 ALA A C 1
ATOM 1939 O O . ALA A 1 249 ? -25.945 0.058 59.473 1.00 89.38 249 ALA A O 1
ATOM 1940 N N . CYS A 1 250 ? -28.057 -0.474 58.881 1.00 87.12 250 CYS A N 1
ATOM 1941 C CA . CYS A 1 250 ? -28.493 0.821 58.367 1.00 87.12 250 CYS A CA 1
ATOM 1942 C C . CYS A 1 250 ? -29.862 1.165 58.978 1.00 87.12 250 CYS A C 1
ATOM 1944 O O . CYS A 1 250 ? -30.695 0.277 59.156 1.00 87.12 250 CYS A O 1
ATOM 1946 N N . GLY A 1 251 ? -30.065 2.432 59.352 1.00 84.44 251 GLY A N 1
ATOM 1947 C CA . GLY A 1 251 ? -31.296 2.922 59.989 1.00 84.44 251 GLY A CA 1
ATOM 1948 C C . GLY A 1 251 ? -31.484 2.532 61.467 1.00 84.44 251 GLY A C 1
ATOM 1949 O O . GLY A 1 251 ? -32.360 3.074 62.130 1.00 84.44 251 GLY A O 1
ATOM 1950 N N . LEU A 1 252 ? -30.641 1.645 62.007 1.00 81.81 252 LEU A N 1
ATOM 1951 C CA . LEU A 1 252 ? -30.653 1.191 63.404 1.00 81.81 252 LEU A CA 1
ATOM 1952 C C . LEU A 1 252 ? -29.498 1.800 64.215 1.00 81.81 252 LEU A C 1
ATOM 1954 O O . LEU A 1 252 ? -28.436 2.122 63.671 1.00 81.81 252 LEU A O 1
ATOM 1958 N N . GLU A 1 253 ? -29.662 1.885 65.537 1.00 80.94 253 GLU A N 1
ATOM 1959 C CA . GLU A 1 253 ? -28.571 2.261 66.440 1.00 80.94 253 GLU A CA 1
ATOM 1960 C C . GLU A 1 253 ? -27.465 1.192 66.412 1.00 80.94 253 GLU A C 1
ATOM 1962 O O . GLU A 1 253 ? -27.707 0.012 66.669 1.00 80.94 253 GLU A O 1
ATOM 1967 N N . LYS A 1 254 ? -26.229 1.598 66.085 1.00 72.19 254 LYS A N 1
ATOM 1968 C CA . LYS A 1 254 ? -25.131 0.672 65.745 1.00 72.19 254 LYS A CA 1
ATOM 1969 C C . LYS A 1 254 ? -24.770 -0.308 66.865 1.00 72.19 254 LYS A C 1
ATOM 1971 O O . LYS A 1 254 ? -24.414 -1.447 66.564 1.00 72.19 254 LYS A O 1
ATOM 1976 N N . ASP A 1 255 ? -24.838 0.117 68.123 1.00 73.75 255 ASP A N 1
ATOM 1977 C CA . ASP A 1 255 ? -24.463 -0.728 69.262 1.00 73.75 255 ASP A CA 1
ATOM 1978 C C . ASP A 1 255 ? -25.589 -1.694 69.652 1.00 73.75 255 ASP A C 1
ATOM 1980 O O . ASP A 1 255 ? -25.322 -2.865 69.926 1.00 73.75 255 ASP A O 1
ATOM 1984 N N . ALA A 1 256 ? -26.846 -1.256 69.555 1.00 73.38 256 ALA A N 1
ATOM 1985 C CA . ALA A 1 256 ? -28.010 -2.115 69.746 1.00 73.38 256 ALA A CA 1
ATOM 1986 C C . ALA A 1 256 ? -28.144 -3.155 68.619 1.00 73.38 256 ALA A C 1
ATOM 1988 O O . ALA A 1 256 ? -28.346 -4.337 68.885 1.00 73.38 256 ALA A O 1
ATOM 1989 N N . ALA A 1 257 ? -27.914 -2.758 67.362 1.00 75.88 257 ALA A N 1
ATOM 1990 C CA . ALA A 1 257 ? -27.957 -3.667 66.219 1.00 75.88 257 ALA A CA 1
ATOM 1991 C C . ALA A 1 257 ? -26.886 -4.769 66.290 1.00 75.88 257 ALA A C 1
ATOM 1993 O O . ALA A 1 257 ? -27.147 -5.907 65.910 1.00 75.88 257 ALA A O 1
ATOM 1994 N N . LYS A 1 258 ? -25.687 -4.467 66.807 1.00 75.62 258 LYS A N 1
ATOM 1995 C CA . LYS A 1 258 ? -24.621 -5.467 67.014 1.00 75.62 258 LYS A CA 1
ATOM 1996 C C . LYS A 1 258 ? -24.936 -6.474 68.120 1.00 75.62 258 LYS A C 1
ATOM 1998 O O . LYS A 1 258 ? -24.364 -7.563 68.112 1.00 75.62 258 LYS A O 1
ATOM 2003 N N . ALA A 1 259 ? -25.797 -6.111 69.071 1.00 76.56 259 ALA A N 1
ATOM 2004 C CA . ALA A 1 259 ? -26.240 -7.006 70.135 1.00 76.56 259 ALA A CA 1
ATOM 2005 C C . ALA A 1 259 ? -27.297 -8.017 69.653 1.00 76.56 259 ALA A C 1
ATOM 2007 O O . ALA A 1 259 ? -27.511 -9.033 70.317 1.00 76.56 259 ALA A O 1
ATOM 2008 N N . LEU A 1 260 ? -27.914 -7.778 68.488 1.00 78.25 260 LEU A N 1
ATOM 2009 C CA . LEU A 1 260 ? -28.854 -8.710 67.874 1.00 78.25 260 LEU A CA 1
ATOM 2010 C C . LEU A 1 260 ? -28.123 -9.981 67.443 1.00 78.25 260 LEU A C 1
ATOM 2012 O O . LEU A 1 260 ? -27.143 -9.956 66.690 1.00 78.25 260 LEU A O 1
ATOM 2016 N N . THR A 1 261 ? -28.629 -11.118 67.912 1.00 79.50 261 THR A N 1
ATOM 2017 C CA . THR A 1 261 ? -28.126 -12.435 67.521 1.00 79.50 261 THR A CA 1
ATOM 2018 C C . THR A 1 261 ? -29.292 -13.360 67.231 1.00 79.50 261 THR A C 1
ATOM 2020 O O . THR A 1 261 ? -30.287 -13.376 67.951 1.00 79.50 261 THR A O 1
ATOM 2023 N N . THR A 1 262 ? -29.173 -14.154 66.172 1.00 82.25 262 THR A N 1
ATOM 2024 C CA . THR A 1 262 ? -30.217 -15.103 65.772 1.00 82.25 262 THR A CA 1
ATOM 2025 C C . THR A 1 262 ? -29.629 -16.499 65.697 1.00 82.25 262 THR A C 1
ATOM 2027 O O . THR A 1 262 ? -28.592 -16.707 65.068 1.00 82.25 262 THR A O 1
ATOM 2030 N N . ARG A 1 263 ? -30.269 -17.478 66.339 1.00 81.56 263 ARG A N 1
ATOM 2031 C CA . ARG A 1 263 ? -29.870 -18.881 66.186 1.00 81.56 263 ARG A CA 1
ATOM 2032 C C . ARG A 1 263 ? -30.232 -19.386 64.796 1.00 81.56 263 ARG A C 1
ATOM 2034 O O . ARG A 1 263 ? -31.256 -19.011 64.229 1.00 81.56 263 ARG A O 1
ATOM 2041 N N . MET A 1 264 ? -29.388 -20.250 64.242 1.00 80.31 264 MET A N 1
ATOM 2042 C CA . MET A 1 264 ? -29.664 -20.840 62.933 1.00 80.31 264 MET A CA 1
ATOM 2043 C C . MET A 1 264 ? -30.982 -21.627 62.944 1.00 80.31 264 MET A C 1
ATOM 2045 O O . MET A 1 264 ? -31.269 -22.350 63.893 1.00 80.31 264 MET A O 1
ATOM 2049 N N . GLY A 1 265 ? -31.790 -21.473 61.891 1.00 73.44 265 GLY A N 1
ATOM 2050 C CA . GLY A 1 265 ? -33.103 -22.119 61.769 1.00 73.44 265 GLY A CA 1
ATOM 2051 C C . GLY A 1 265 ? -34.220 -21.520 62.635 1.00 73.44 265 GLY A C 1
ATOM 2052 O O . GLY A 1 265 ? -35.386 -21.838 62.400 1.00 73.44 265 GLY A O 1
ATOM 2053 N N . GLU A 1 266 ? -33.904 -20.630 63.582 1.00 78.94 266 GLU A N 1
ATOM 2054 C CA . GLU A 1 266 ? -34.898 -19.915 64.384 1.00 78.94 266 GLU A CA 1
ATOM 2055 C C . GLU A 1 266 ? -35.309 -18.602 63.709 1.00 78.94 266 GLU A C 1
ATOM 2057 O O . GLU A 1 266 ? -34.494 -17.841 63.182 1.00 78.94 266 GLU A O 1
ATOM 2062 N N . GLY A 1 267 ? -36.612 -18.343 63.735 1.00 80.19 267 GLY A N 1
ATOM 2063 C CA . GLY A 1 267 ? -37.225 -17.154 63.168 1.00 80.19 267 GLY A CA 1
ATOM 2064 C C . GLY A 1 267 ? -36.990 -16.918 61.678 1.00 80.19 267 GLY A C 1
ATOM 2065 O O . GLY A 1 267 ? -36.521 -17.787 60.946 1.00 80.19 267 GLY A O 1
ATOM 2066 N N . VAL A 1 268 ? -37.371 -15.734 61.200 1.00 84.38 268 VAL A N 1
ATOM 2067 C CA . VAL A 1 268 ? -37.384 -15.422 59.757 1.00 84.38 268 VAL A CA 1
ATOM 2068 C C . VAL A 1 268 ? -35.963 -15.389 59.174 1.00 84.38 268 VAL A C 1
ATOM 2070 O O . VAL A 1 268 ? -35.708 -15.991 58.130 1.00 84.38 268 VAL A O 1
ATOM 2073 N N . ILE A 1 269 ? -35.017 -14.766 59.886 1.00 87.31 269 ILE A N 1
ATOM 2074 C CA . ILE A 1 269 ? -33.611 -14.638 59.465 1.00 87.31 269 ILE A CA 1
ATOM 2075 C C . ILE A 1 269 ? -32.911 -16.008 59.480 1.00 87.31 269 ILE A C 1
ATOM 2077 O O . ILE A 1 269 ? -32.278 -16.396 58.496 1.00 87.31 269 ILE A O 1
ATOM 2081 N N . GLY A 1 270 ? -33.068 -16.785 60.559 1.00 86.75 270 GLY A N 1
ATOM 2082 C CA . GLY A 1 270 ? -32.453 -18.107 60.679 1.00 86.75 270 GLY A CA 1
ATOM 2083 C C . GLY A 1 270 ? -33.012 -19.120 59.676 1.00 86.75 270 GLY A C 1
ATOM 2084 O O . GLY A 1 270 ? -32.252 -19.945 59.163 1.00 86.75 270 GLY A O 1
ATOM 2085 N N . GLN A 1 271 ? -34.307 -19.043 59.345 1.00 85.62 271 GLN A N 1
ATOM 2086 C CA . GLN A 1 271 ? -34.926 -19.871 58.301 1.00 85.62 271 GLN A CA 1
ATOM 2087 C C . GLN A 1 271 ? -34.424 -19.516 56.898 1.00 85.62 271 GLN A C 1
ATOM 2089 O O . GLN A 1 271 ? -34.149 -20.425 56.110 1.00 85.62 271 GLN A O 1
ATOM 2094 N N . ALA A 1 272 ? -34.275 -18.227 56.578 1.00 89.00 272 ALA A N 1
ATOM 2095 C CA . ALA A 1 272 ? -33.751 -17.793 55.281 1.00 89.00 272 ALA A CA 1
ATOM 2096 C C . ALA A 1 272 ? -32.330 -18.324 55.040 1.00 89.00 272 ALA A C 1
ATOM 2098 O O . ALA A 1 272 ? -32.043 -18.881 53.976 1.00 89.00 272 ALA A O 1
ATOM 2099 N N . PHE A 1 273 ? -31.476 -18.249 56.064 1.00 89.12 273 PHE A N 1
ATOM 2100 C CA . PHE A 1 273 ? -30.126 -18.802 56.016 1.00 89.12 273 PHE A CA 1
ATOM 2101 C C . PHE A 1 273 ? -30.135 -20.331 55.867 1.00 89.12 273 PHE A C 1
ATOM 2103 O O . PHE A 1 273 ? -29.526 -20.865 54.942 1.00 89.12 273 PHE A O 1
ATOM 2110 N N . ALA A 1 274 ? -30.875 -21.046 56.724 1.00 85.88 274 ALA A N 1
ATOM 2111 C CA . ALA A 1 274 ? -30.894 -22.512 56.731 1.00 85.88 274 ALA A CA 1
ATOM 2112 C C . ALA A 1 274 ? -31.466 -23.119 55.438 1.00 85.88 274 ALA A C 1
ATOM 2114 O O . ALA A 1 274 ? -31.000 -24.157 54.972 1.00 85.88 274 ALA A O 1
ATOM 2115 N N . THR A 1 275 ? -32.470 -22.472 54.841 1.00 87.25 275 THR A N 1
ATOM 2116 C CA . THR A 1 275 ? -33.107 -22.946 53.600 1.00 87.25 275 THR A CA 1
ATOM 2117 C C . THR A 1 275 ? -32.427 -22.430 52.331 1.00 87.25 275 THR A C 1
ATOM 2119 O O . THR A 1 275 ? -32.735 -22.917 51.241 1.00 87.25 275 THR A O 1
ATOM 2122 N N . ASN A 1 276 ? -31.517 -21.453 52.446 1.00 88.38 276 ASN A N 1
ATOM 2123 C CA . ASN A 1 276 ? -30.902 -20.725 51.332 1.00 88.38 276 ASN A CA 1
ATOM 2124 C C . ASN A 1 276 ? -31.938 -20.158 50.327 1.00 88.38 276 ASN A C 1
ATOM 2126 O O . ASN A 1 276 ? -31.729 -20.118 49.102 1.00 88.38 276 ASN A O 1
ATOM 2130 N N . ARG A 1 277 ? -33.089 -19.721 50.852 1.00 87.75 277 ARG A N 1
ATOM 2131 C CA . ARG A 1 277 ? -34.204 -19.123 50.104 1.00 87.75 277 ARG A CA 1
ATOM 2132 C C . ARG A 1 277 ? -34.583 -17.770 50.694 1.00 87.75 277 ARG A C 1
ATOM 2134 O O . ARG A 1 277 ? -34.362 -17.511 51.870 1.00 87.75 277 ARG A O 1
ATOM 2141 N N . ILE A 1 278 ? 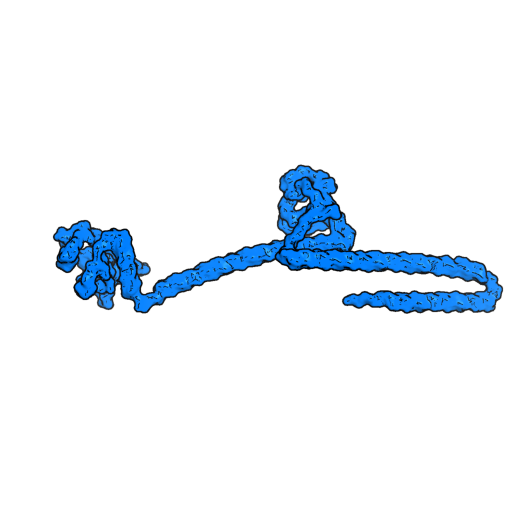-35.169 -16.921 49.852 1.00 89.31 278 ILE A N 1
ATOM 2142 C CA . ILE A 1 278 ? -35.742 -15.647 50.287 1.00 89.31 278 ILE A CA 1
ATOM 2143 C C . ILE A 1 278 ? -36.971 -15.948 51.146 1.00 89.31 278 ILE A C 1
ATOM 2145 O O . ILE A 1 278 ? -37.822 -16.744 50.741 1.00 89.31 278 ILE A O 1
ATOM 2149 N N . VAL A 1 279 ? -37.059 -15.313 52.312 1.00 90.06 279 VAL A N 1
ATOM 2150 C CA . VAL A 1 279 ? -38.211 -15.414 53.215 1.00 90.06 279 VAL A CA 1
ATOM 2151 C C . VAL A 1 279 ? -38.745 -14.011 53.470 1.00 90.06 279 VAL A C 1
ATOM 2153 O O . VAL A 1 279 ? -37.974 -13.092 53.737 1.00 90.06 279 VAL A O 1
ATOM 2156 N N . VAL A 1 280 ? -40.063 -13.853 53.372 1.00 88.75 280 VAL A N 1
ATOM 2157 C CA . VAL A 1 280 ? -40.763 -12.581 53.579 1.00 88.75 280 VAL A CA 1
ATOM 2158 C C . VAL A 1 280 ? -41.726 -12.725 54.756 1.00 88.75 280 VAL A C 1
ATOM 2160 O O . VAL A 1 280 ? -42.415 -13.743 54.876 1.00 88.75 280 VAL A O 1
ATOM 2163 N N . ALA A 1 281 ? -41.758 -11.712 55.616 1.00 86.94 281 ALA A N 1
ATOM 2164 C CA . ALA A 1 281 ? -42.775 -11.502 56.636 1.00 86.94 281 ALA A CA 1
ATOM 2165 C C . ALA A 1 281 ? -43.474 -10.168 56.342 1.00 86.94 281 ALA A C 1
ATOM 2167 O O . ALA A 1 281 ? -42.846 -9.110 56.386 1.00 86.94 281 ALA A O 1
ATOM 2168 N N . GLU A 1 282 ? -44.756 -10.227 55.985 1.00 83.50 282 GLU A N 1
ATOM 2169 C CA . GLU A 1 282 ? -45.548 -9.049 55.601 1.00 83.50 282 GLU A CA 1
ATOM 2170 C C . GLU A 1 282 ? -45.976 -8.205 56.810 1.00 83.50 282 GLU A C 1
ATOM 2172 O O . GLU A 1 282 ? -46.138 -6.995 56.687 1.00 83.50 282 GLU A O 1
ATOM 2177 N N . ASP A 1 283 ? -46.125 -8.832 57.978 1.00 82.81 283 ASP A N 1
ATOM 2178 C CA . ASP A 1 283 ? -46.414 -8.152 59.238 1.00 82.81 283 ASP A CA 1
ATOM 2179 C C . ASP A 1 283 ? -45.659 -8.809 60.399 1.00 82.81 283 ASP A C 1
ATOM 2181 O O . ASP A 1 283 ? -45.981 -9.905 60.853 1.00 82.81 283 ASP A O 1
ATOM 2185 N N . ILE A 1 284 ? -44.638 -8.114 60.890 1.00 80.44 284 ILE A N 1
ATOM 2186 C CA . ILE A 1 284 ? -43.765 -8.577 61.970 1.00 80.44 284 ILE A CA 1
ATOM 2187 C C . ILE A 1 284 ? -44.487 -8.597 63.324 1.00 80.44 284 ILE A C 1
ATOM 2189 O O . ILE A 1 284 ? -44.125 -9.373 64.208 1.00 80.44 284 ILE A O 1
ATOM 2193 N N . SER A 1 285 ? -45.521 -7.772 63.504 1.00 74.38 285 SER A N 1
ATOM 2194 C CA . SER A 1 285 ? -46.259 -7.700 64.770 1.00 74.38 285 SER A CA 1
ATOM 2195 C C . SER A 1 285 ? -47.143 -8.927 65.016 1.00 74.38 285 SER A C 1
ATOM 2197 O O . SER A 1 285 ? -47.446 -9.251 66.165 1.00 74.38 285 SER A O 1
ATOM 2199 N N . SER A 1 286 ? -47.519 -9.636 63.947 1.00 73.56 286 SER A N 1
ATOM 2200 C CA . SER A 1 286 ? -48.371 -10.828 63.986 1.00 73.56 286 SER A CA 1
ATOM 2201 C C . SER A 1 286 ? -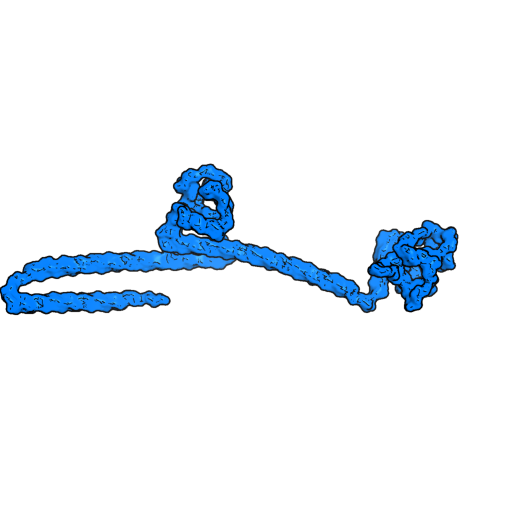47.639 -12.129 63.619 1.00 73.56 286 SER A C 1
ATOM 2203 O O . SER A 1 286 ? -48.198 -13.216 63.795 1.00 73.56 286 SER A O 1
ATOM 2205 N N . ASP A 1 287 ? -46.383 -12.060 63.164 1.00 74.31 287 ASP A N 1
ATOM 2206 C CA . ASP A 1 287 ? -45.593 -13.234 62.786 1.00 74.31 287 ASP A CA 1
ATOM 2207 C C . ASP A 1 287 ? -44.925 -13.901 64.000 1.00 74.31 287 ASP A C 1
ATOM 2209 O O . ASP A 1 287 ? -43.916 -13.436 64.532 1.00 74.31 287 ASP A O 1
ATOM 2213 N N . ALA A 1 288 ? -45.449 -15.066 64.393 1.00 70.62 288 ALA A N 1
ATOM 2214 C CA . ALA A 1 288 ? -44.942 -15.871 65.508 1.00 70.62 288 ALA A CA 1
ATOM 2215 C C . ALA A 1 288 ? -43.478 -16.333 65.353 1.00 70.62 288 ALA A C 1
ATOM 2217 O O . ALA A 1 288 ? -42.884 -16.835 66.308 1.00 70.62 288 ALA A O 1
ATOM 2218 N N . ARG A 1 289 ? -42.882 -16.200 64.159 1.00 75.12 289 ARG A N 1
ATOM 2219 C CA . ARG A 1 289 ? -41.469 -16.516 63.910 1.00 75.12 289 ARG A CA 1
ATOM 2220 C C . ARG A 1 289 ? -40.536 -15.404 64.387 1.00 75.12 289 ARG A C 1
ATOM 2222 O O . ARG A 1 289 ? -39.327 -15.609 64.408 1.00 75.12 289 ARG A O 1
ATOM 2229 N N . ILE A 1 290 ? -41.038 -14.227 64.740 1.00 68.62 290 ILE A N 1
ATOM 2230 C CA . ILE A 1 290 ? -40.192 -13.100 65.127 1.00 68.62 290 ILE A CA 1
ATOM 2231 C C . ILE A 1 290 ? -40.152 -13.010 66.646 1.00 68.62 290 ILE A C 1
ATOM 2233 O O . ILE A 1 290 ? -41.139 -12.690 67.295 1.00 68.62 290 ILE A O 1
ATOM 2237 N N . ALA A 1 291 ? -38.989 -13.340 67.205 1.00 60.16 291 ALA A N 1
ATOM 2238 C CA . ALA A 1 291 ? -38.783 -13.425 68.647 1.00 60.16 291 ALA A CA 1
ATOM 2239 C C . ALA A 1 291 ? -38.098 -12.187 69.250 1.00 60.16 291 ALA A C 1
ATOM 2241 O O . ALA A 1 291 ? -38.031 -12.090 70.471 1.00 60.16 291 ALA A O 1
ATOM 2242 N N . ASP A 1 292 ? -37.566 -11.274 68.427 1.00 67.88 292 ASP A N 1
ATOM 2243 C CA . ASP A 1 292 ? -36.768 -10.137 68.899 1.00 67.88 292 ASP A CA 1
ATOM 2244 C C . ASP A 1 292 ? -37.629 -8.864 69.064 1.00 67.88 292 ASP A C 1
ATOM 2246 O O . ASP A 1 292 ? -38.095 -8.318 68.055 1.00 67.88 292 ASP A O 1
ATOM 2250 N N . PRO A 1 293 ? -37.843 -8.373 70.303 1.00 67.94 293 PRO A N 1
ATOM 2251 C CA . PRO A 1 293 ? -38.661 -7.188 70.568 1.00 67.94 293 PRO A CA 1
ATOM 2252 C C . PRO A 1 293 ? -38.083 -5.906 69.965 1.00 67.94 293 PRO A C 1
ATOM 2254 O O . PRO A 1 293 ? -38.835 -4.986 69.652 1.00 67.94 293 PRO A O 1
ATOM 2257 N N . TYR A 1 294 ? -36.764 -5.840 69.755 1.00 73.94 294 TYR A N 1
ATOM 2258 C CA . TYR A 1 294 ? -36.100 -4.615 69.317 1.00 73.94 294 TYR A CA 1
ATOM 2259 C C . TYR A 1 294 ? -36.578 -4.171 67.929 1.00 73.94 294 TYR A C 1
ATOM 2261 O O . TYR A 1 294 ? -36.852 -2.995 67.709 1.00 73.94 294 TYR A O 1
ATOM 2269 N N . LEU A 1 295 ? -36.763 -5.108 66.993 1.00 72.50 295 LEU A N 1
ATOM 2270 C CA . LEU A 1 295 ? -37.266 -4.786 65.651 1.00 72.50 295 LEU A CA 1
ATOM 2271 C C . LEU A 1 295 ? -38.724 -4.299 65.676 1.00 72.50 295 LEU A C 1
ATOM 2273 O O . LEU A 1 295 ? -39.104 -3.461 64.861 1.00 72.50 295 LEU A O 1
ATOM 2277 N N . GLN A 1 296 ? -39.532 -4.782 66.622 1.00 72.06 296 GLN A N 1
ATOM 2278 C CA . GLN A 1 296 ? -40.908 -4.313 66.802 1.00 72.06 296 GLN A CA 1
ATOM 2279 C C . GLN A 1 296 ? -40.945 -2.907 67.416 1.00 72.06 296 GLN A C 1
ATOM 2281 O O . GLN A 1 296 ? -41.717 -2.062 66.966 1.00 72.06 296 GLN A O 1
ATOM 2286 N N . GLU A 1 297 ? -40.074 -2.623 68.387 1.00 75.69 297 GLU A N 1
ATOM 2287 C CA . GLU A 1 297 ? -39.935 -1.299 69.010 1.00 75.69 297 GLU A CA 1
ATOM 2288 C C . GLU A 1 297 ? -39.474 -0.221 68.018 1.00 75.69 297 GLU A C 1
ATOM 2290 O O . GLU A 1 297 ? -39.902 0.927 68.117 1.00 75.69 297 GLU A O 1
ATOM 2295 N N . GLN A 1 298 ? -38.667 -0.592 67.018 1.00 76.06 298 GLN A N 1
ATOM 2296 C CA . GLN A 1 298 ? -38.271 0.301 65.920 1.00 76.06 298 GLN A CA 1
ATOM 2297 C C . GLN A 1 298 ? -39.380 0.509 64.866 1.00 76.06 298 GLN A C 1
ATOM 2299 O O . GLN A 1 298 ? -39.166 1.197 63.870 1.00 76.06 298 GLN A O 1
ATOM 2304 N N . GLY A 1 299 ? -40.573 -0.062 65.071 1.00 73.81 299 GLY A N 1
ATOM 2305 C CA . GLY A 1 299 ? -41.743 0.162 64.219 1.00 73.81 299 GLY A CA 1
ATOM 2306 C C . GLY A 1 299 ? -41.708 -0.576 62.879 1.00 73.81 299 GLY A C 1
ATOM 2307 O O . GLY A 1 299 ? -42.437 -0.197 61.958 1.00 73.81 299 GLY A O 1
ATOM 2308 N N . VAL A 1 300 ? -40.886 -1.622 62.748 1.00 78.00 300 VAL A N 1
ATOM 2309 C CA . VAL A 1 300 ? -40.778 -2.392 61.503 1.00 78.00 300 VAL A CA 1
ATOM 2310 C C . VAL A 1 300 ? -42.057 -3.190 61.270 1.00 78.00 300 VAL A C 1
ATOM 2312 O O . VAL A 1 300 ? -42.473 -3.982 62.113 1.00 78.00 300 VAL A O 1
ATOM 2315 N N . LYS A 1 301 ? -42.672 -3.002 60.098 1.00 82.19 301 LYS A N 1
ATOM 2316 C CA . LYS A 1 301 ? -43.882 -3.733 59.693 1.00 82.19 301 LYS A CA 1
ATOM 2317 C C . LYS A 1 301 ? -43.574 -4.931 58.809 1.00 82.19 301 LYS A C 1
ATOM 2319 O O . LYS A 1 301 ? -44.074 -6.009 59.076 1.00 82.19 301 LYS A O 1
ATOM 2324 N N . THR A 1 302 ? -42.730 -4.762 57.797 1.00 85.62 302 THR A N 1
ATOM 2325 C CA . THR A 1 302 ? -42.399 -5.799 56.807 1.00 85.62 302 THR A CA 1
ATOM 2326 C C . THR A 1 302 ? -40.917 -6.151 56.872 1.00 85.62 302 THR A C 1
ATOM 2328 O O . THR A 1 302 ? -40.085 -5.247 56.947 1.00 85.62 302 THR A O 1
ATOM 2331 N N . LEU A 1 303 ? -40.568 -7.435 56.772 1.00 88.12 303 LEU A N 1
ATOM 2332 C CA . LEU A 1 303 ? -39.181 -7.909 56.725 1.00 88.12 303 LEU A CA 1
ATOM 2333 C C . LEU A 1 303 ? -38.955 -8.833 55.527 1.00 88.12 303 LEU A C 1
ATOM 2335 O O . LEU A 1 303 ? -39.701 -9.787 55.314 1.00 88.12 303 LEU A O 1
ATOM 2339 N N . ILE A 1 304 ? -37.879 -8.586 54.780 1.00 90.31 304 ILE A N 1
ATOM 2340 C CA . ILE A 1 304 ? -37.425 -9.447 53.684 1.00 90.31 304 ILE A CA 1
ATOM 2341 C C . ILE A 1 304 ? -36.012 -9.926 54.013 1.00 90.31 304 ILE A C 1
ATOM 2343 O O . ILE A 1 304 ? -35.094 -9.122 54.158 1.00 90.31 304 ILE A O 1
ATOM 2347 N N . CYS A 1 305 ? -35.829 -11.240 54.109 1.00 89.94 305 CYS A N 1
ATOM 2348 C CA . CYS A 1 305 ? -34.537 -11.863 54.374 1.00 89.94 305 CYS A CA 1
ATOM 2349 C C . CYS A 1 305 ? -34.014 -12.546 53.110 1.00 89.94 305 CYS A C 1
ATOM 2351 O O . CYS A 1 305 ? -34.661 -13.446 52.569 1.00 89.94 305 CYS A O 1
ATOM 2353 N N . ILE A 1 306 ? -32.830 -12.130 52.654 1.00 91.19 306 ILE A N 1
ATOM 2354 C CA . ILE A 1 306 ? -32.178 -12.639 51.443 1.00 91.19 306 ILE A CA 1
ATOM 2355 C C . ILE A 1 306 ? -30.828 -13.255 51.840 1.00 91.19 306 ILE A C 1
ATOM 2357 O O . ILE A 1 306 ? -29.987 -12.530 52.368 1.00 91.19 306 ILE A O 1
ATOM 2361 N N . PRO A 1 307 ? -30.589 -14.554 51.582 1.00 89.62 307 PRO A N 1
ATOM 2362 C CA . PRO A 1 307 ? -29.320 -15.192 51.924 1.00 89.62 307 PRO A CA 1
ATOM 2363 C C . PRO A 1 307 ? -28.187 -14.750 50.986 1.00 89.62 307 PRO A C 1
ATOM 2365 O O . PRO A 1 307 ? -28.344 -14.733 49.760 1.00 89.62 307 PRO A O 1
ATOM 2368 N N . LEU A 1 308 ? -27.015 -14.465 51.554 1.00 88.31 308 LEU A N 1
ATOM 2369 C CA . LEU A 1 308 ? -25.776 -14.207 50.825 1.00 88.31 308 LEU A CA 1
ATOM 2370 C C . LEU A 1 308 ? -25.200 -15.533 50.331 1.00 88.31 308 LEU A C 1
ATOM 2372 O O . LEU A 1 308 ? -24.626 -16.317 51.086 1.00 88.31 308 LEU A O 1
ATOM 2376 N N . ARG A 1 309 ? -25.363 -15.819 49.042 1.00 83.69 309 ARG A N 1
ATOM 2377 C CA . ARG A 1 309 ? -24.983 -17.117 48.472 1.00 83.69 309 ARG A CA 1
ATOM 2378 C C . ARG A 1 309 ? -23.475 -17.228 48.254 1.00 83.69 309 ARG A C 1
ATOM 2380 O O . ARG A 1 309 ? -22.893 -16.428 47.529 1.00 83.69 309 ARG A O 1
ATOM 2387 N N . GLY A 1 310 ? -22.865 -18.257 48.839 1.00 76.00 310 GLY A N 1
ATOM 2388 C CA . GLY A 1 310 ? -21.521 -18.722 48.495 1.00 76.00 310 GLY A CA 1
ATOM 2389 C C . GLY A 1 310 ? -21.554 -19.900 47.519 1.00 76.00 310 GLY A C 1
ATOM 2390 O O . GLY A 1 310 ? -22.615 -20.450 47.233 1.00 76.00 310 GLY A O 1
ATOM 2391 N N . LEU A 1 311 ? -20.375 -20.297 47.028 1.00 69.38 311 LEU A N 1
ATOM 2392 C CA . LEU A 1 311 ? -20.206 -21.391 46.058 1.00 69.38 311 LEU A CA 1
ATOM 2393 C C . LEU A 1 311 ? -20.748 -22.741 46.557 1.00 69.38 311 LEU A C 1
ATOM 2395 O O . LEU A 1 311 ? -21.373 -23.461 45.788 1.00 69.38 311 LEU A O 1
ATOM 2399 N N . GLU A 1 312 ? -20.535 -23.067 47.835 1.00 71.25 312 GLU A N 1
ATOM 2400 C CA . GLU A 1 312 ? -20.940 -24.361 48.415 1.00 71.25 312 GLU A CA 1
ATOM 2401 C C . GLU A 1 312 ? -22.004 -24.233 49.516 1.00 71.25 312 GLU A C 1
ATOM 2403 O O . GLU A 1 312 ? -22.759 -25.171 49.765 1.00 71.25 312 GLU A O 1
ATOM 2408 N N . ARG A 1 313 ? -22.086 -23.075 50.184 1.00 76.75 313 ARG A N 1
ATOM 2409 C CA . ARG A 1 313 ? -23.000 -22.821 51.311 1.00 76.75 313 ARG A CA 1
ATOM 2410 C C . ARG A 1 313 ? -23.345 -21.331 51.438 1.00 76.75 313 ARG A C 1
ATOM 2412 O O . ARG A 1 313 ? -22.563 -20.504 50.960 1.00 76.75 313 ARG A O 1
ATOM 2419 N N . PRO A 1 314 ? -24.478 -20.964 52.068 1.00 82.94 314 PRO A N 1
ATOM 2420 C CA . PRO A 1 314 ? -24.763 -19.570 52.397 1.00 82.94 314 PRO A CA 1
ATOM 2421 C C . PRO A 1 314 ? -23.666 -18.993 53.306 1.00 82.94 314 PRO A C 1
ATOM 2423 O O . PRO A 1 314 ? -23.138 -19.674 54.187 1.00 82.94 314 PRO A O 1
ATOM 2426 N N . LEU A 1 315 ? -23.293 -17.745 53.034 1.00 84.69 315 LEU A N 1
ATOM 2427 C CA . LEU A 1 315 ? -22.247 -16.990 53.722 1.00 84.69 315 LEU A CA 1
ATOM 2428 C C . LEU A 1 315 ? -22.811 -16.097 54.829 1.00 84.69 315 LEU A C 1
ATOM 2430 O O . LEU A 1 315 ? -22.084 -15.812 55.775 1.00 84.69 315 LEU A O 1
ATOM 2434 N N . GLY A 1 316 ? -24.071 -15.672 54.712 1.00 82.31 316 GLY A N 1
ATOM 2435 C CA . GLY A 1 316 ? -24.783 -14.785 55.634 1.00 82.31 316 GLY A CA 1
ATOM 2436 C C . GLY A 1 316 ? -26.261 -14.687 55.307 1.00 82.31 316 GLY A C 1
ATOM 2437 O O . GLY A 1 316 ? -26.631 -15.118 54.190 1.00 82.31 316 GLY A O 1
#